Protein AF-A0A151J8P2-F1 (afdb_monomer)

Organism: NCBI:txid471704

Mean predicted aligned error: 15.3 Å

Solvent-accessible surface area (backbone atoms only — not comparable to full-atom values): 14039 Å² total; per-residue (Å²): 135,86,80,87,80,78,93,72,81,71,50,70,68,55,51,50,52,53,49,43,73,74,48,48,84,48,50,42,81,48,75,62,93,89,47,77,48,81,41,55,65,54,54,64,55,50,54,55,50,48,64,52,62,74,68,59,54,91,48,71,71,58,34,53,52,49,54,50,52,50,52,50,49,52,41,50,49,47,61,64,65,60,86,59,80,76,90,64,78,70,53,81,90,54,37,73,58,66,64,67,74,81,51,50,65,64,53,52,54,49,47,40,59,72,70,50,56,94,62,83,72,95,42,74,69,59,50,53,57,47,51,53,50,50,46,53,52,48,42,44,50,51,33,70,78,30,69,90,61,47,81,44,47,69,26,36,49,48,25,42,50,46,40,76,74,66,70,42,61,68,61,30,44,54,35,25,76,74,58,68,23,28,46,55,67,56,28,48,52,46,52,51,48,55,61,72,62,64,82,76,78,79,54,91,74,63,93,75,88,79,84,79,84,69,97,58,98,72,81,90,79,88,81,86,80,87,112

Nearest PDB structures (foldseek):
  4or5-assembly1_B  TM=2.402E-01  e=6.473E+00  Homo sapiens

Radius of gyration: 30.08 Å; Cα contacts (8 Å, |Δi|>4): 149; chains: 1; bounding box: 75×59×93 Å

Secondary structure (DSSP, 8-state):
-----S-----HHHHHHHHHHHHGGGEEEEEETTEEEEEETTHHHHHHHHHHHTT--SSHHHHHHHHHHHHHHHHHHHHHH-----SSPPPTTTTTTTTTTTS-HHHHHHHIIIIITT---SSHHHHHHHHHHHHHHHHHHHHHH-TTT---HHHHHHHHHHHHHH--HHHHHHHHHTTSS--HHHHHHHHHHHHHT------TT---------SS-S---------

pLDDT: mean 77.03, std 17.57, range [27.66, 95.12]

Sequence (227 aa):
MAQIKGDLTPSIKTVRKYLLEKYGDEILLINSGRSTVVCYKNTGYKVISDAWYQKRSDNPAEERLRVIREAATIIREDIRSVLFDVSSYPPSDTFLQNAESKIPESLKVFLSEVITKNRRFNTNNALRALQTKCTAIAHTIVSAVRPRSFYSSVKIGVGAFLYKKFGSKTLIDVLSSLGFSASYCEVLAYGNSCIHAGGSAILKGAFSTSRQSTDTGRFTQWEVYIA

Foldseek 3Di:
DDDDDDDDPDDPVRVVVVCCVPCPQQWDWDDPPVDTDIDGPCPVVCVVVCVVVVPADPDPVVNVVVVVVVLVVVLLVQLVPQADDPPAQDAPVCLPPPLVVSFGPSLVVVLCCVPVPPDDDPDPVVVVVSVVVSSQVRLLVSCVSPVPRDDRSQQLVVLLVCCVPPVDQVVQCVCVVVSRHDHNVVNVVNVVSNVVVDDDDQDQQDFDDDDDDDPDDDDDDGDGDRD

Structure (mmCIF, N/CA/C/O backbone):
data_AF-A0A151J8P2-F1
#
_entry.id   AF-A0A151J8P2-F1
#
loop_
_atom_site.group_PDB
_atom_site.id
_atom_site.type_symbol
_atom_site.label_atom_id
_atom_site.label_alt_id
_atom_site.label_comp_id
_atom_site.label_asym_id
_atom_site.label_entity_id
_atom_site.label_seq_id
_atom_site.pdbx_PDB_ins_code
_atom_site.Cartn_x
_atom_site.Cartn_y
_atom_site.Cartn_z
_atom_site.occupancy
_atom_site.B_iso_or_equiv
_atom_site.auth_seq_id
_atom_site.auth_comp_id
_atom_site.auth_asym_id
_atom_site.auth_atom_id
_atom_site.pdbx_PDB_model_num
ATOM 1 N N . MET A 1 1 ? -36.669 -22.269 52.482 1.00 35.25 1 MET A N 1
ATOM 2 C CA . MET A 1 1 ? -35.730 -22.675 51.415 1.00 35.25 1 MET A CA 1
ATOM 3 C C . MET A 1 1 ? -36.047 -24.114 51.042 1.00 35.25 1 MET A C 1
ATOM 5 O O . MET A 1 1 ? -35.818 -24.993 51.859 1.00 35.25 1 MET A O 1
ATOM 9 N N . ALA A 1 2 ? -36.682 -24.344 49.891 1.00 42.28 2 ALA A N 1
ATOM 10 C CA . ALA A 1 2 ? -37.054 -25.689 49.453 1.00 42.28 2 ALA A CA 1
ATOM 11 C C . ALA A 1 2 ? -35.890 -26.312 48.673 1.00 42.28 2 ALA A C 1
ATOM 13 O O . ALA A 1 2 ? -35.478 -25.796 47.636 1.00 42.28 2 ALA A O 1
ATOM 14 N N . GLN A 1 3 ? -35.341 -27.393 49.217 1.00 49.12 3 GLN A N 1
ATOM 15 C CA . GLN A 1 3 ? -34.266 -28.179 48.625 1.00 49.12 3 GLN A CA 1
ATOM 16 C C . GLN A 1 3 ? -34.867 -29.085 47.538 1.00 49.12 3 GLN A C 1
ATOM 18 O O . GLN A 1 3 ? -35.743 -29.900 47.828 1.00 49.12 3 GLN A O 1
ATOM 23 N N . ILE A 1 4 ? -34.438 -28.925 46.282 1.00 55.34 4 ILE A N 1
ATOM 24 C CA . ILE A 1 4 ? -34.899 -29.758 45.163 1.00 55.34 4 ILE A CA 1
ATOM 25 C C . ILE A 1 4 ? -34.220 -31.131 45.286 1.00 55.34 4 ILE A C 1
ATOM 27 O O . ILE A 1 4 ? -33.014 -31.256 45.080 1.00 55.34 4 ILE A O 1
ATOM 31 N N . LYS A 1 5 ? -34.995 -32.153 45.666 1.00 48.91 5 LYS A N 1
ATOM 32 C CA . LYS A 1 5 ? -34.588 -33.566 45.675 1.00 48.91 5 LYS A CA 1
ATOM 33 C C . LYS A 1 5 ? -34.612 -34.140 44.249 1.00 48.91 5 LYS A C 1
ATOM 35 O O . LYS A 1 5 ? -35.677 -34.181 43.647 1.00 48.91 5 LYS A O 1
ATOM 40 N N . GLY A 1 6 ? -33.461 -34.649 43.801 1.00 50.28 6 GLY A N 1
ATOM 41 C CA . GLY A 1 6 ? -33.315 -35.899 43.034 1.00 50.28 6 GLY A CA 1
ATOM 42 C C . GLY A 1 6 ? -33.666 -35.924 41.537 1.00 50.28 6 GLY A C 1
ATOM 43 O O . GLY A 1 6 ? -34.831 -35.974 41.167 1.00 50.28 6 GLY A O 1
ATOM 44 N N . ASP A 1 7 ? -32.621 -36.032 40.708 1.00 55.06 7 ASP A N 1
ATOM 45 C CA . ASP A 1 7 ? -32.522 -36.896 39.514 1.00 55.06 7 ASP A CA 1
ATOM 46 C C . ASP A 1 7 ? -33.469 -36.726 38.316 1.00 55.06 7 ASP A C 1
ATOM 48 O O . ASP A 1 7 ? -33.754 -37.682 37.597 1.00 55.06 7 ASP A O 1
ATOM 52 N N . LEU A 1 8 ? -33.857 -35.500 37.971 1.00 60.84 8 LEU A N 1
ATOM 53 C CA . LEU A 1 8 ? -34.284 -35.218 36.597 1.00 60.84 8 LEU A CA 1
ATOM 54 C C . LEU A 1 8 ? -33.202 -34.425 35.881 1.00 60.84 8 LEU A C 1
ATOM 56 O O . LEU A 1 8 ? -33.139 -33.205 36.003 1.00 60.84 8 LEU A O 1
ATOM 60 N N . THR A 1 9 ? -32.367 -35.116 35.097 1.00 62.84 9 THR A N 1
ATOM 61 C CA . THR A 1 9 ? -31.639 -34.446 34.017 1.00 62.84 9 THR A CA 1
ATOM 62 C C . THR A 1 9 ? -32.694 -33.898 33.053 1.00 62.84 9 THR A C 1
ATOM 64 O O . THR A 1 9 ? -33.435 -34.667 32.434 1.00 62.84 9 THR A O 1
ATOM 67 N N . PRO A 1 10 ? -32.867 -32.568 32.971 1.00 69.56 10 PRO A N 1
ATOM 68 C CA . PRO A 1 10 ? -33.925 -32.006 32.156 1.00 69.56 10 PRO A CA 1
ATOM 69 C C . PRO A 1 10 ? -33.650 -32.347 30.691 1.00 69.56 10 PRO A C 1
ATOM 71 O O . PRO A 1 10 ? -32.540 -32.174 30.189 1.00 69.56 10 PRO A O 1
ATOM 74 N N . SER A 1 11 ? -34.679 -32.833 29.995 1.00 77.44 11 SER A N 1
ATOM 75 C CA . SER A 1 11 ? -34.599 -33.099 28.558 1.00 77.44 11 SER A CA 1
ATOM 76 C C . SER A 1 11 ? -34.147 -31.836 27.816 1.00 77.44 11 SER A C 1
ATOM 78 O O . SER A 1 11 ? -34.532 -30.721 28.177 1.00 77.44 11 SER A O 1
ATOM 80 N N . ILE A 1 12 ? -33.373 -31.999 26.738 1.00 76.56 12 ILE A N 1
ATOM 81 C CA . ILE A 1 12 ? -32.878 -30.885 25.908 1.00 76.56 12 ILE A CA 1
ATOM 82 C C . ILE A 1 12 ? -34.033 -29.975 25.457 1.00 76.56 12 ILE A C 1
ATOM 84 O O . ILE A 1 12 ? -33.873 -28.759 25.391 1.00 76.56 12 ILE A O 1
ATOM 88 N N . LYS A 1 13 ? -35.228 -30.536 25.214 1.00 80.06 13 LYS A N 1
ATOM 89 C CA . LYS A 1 13 ? -36.432 -29.760 24.868 1.00 80.06 13 LYS A CA 1
ATOM 90 C C . LYS A 1 13 ? -36.894 -28.872 26.026 1.00 80.06 13 LYS A C 1
ATOM 92 O O . LYS A 1 13 ? -37.257 -27.721 25.799 1.00 80.06 13 LYS A O 1
ATOM 97 N N . THR A 1 14 ? -36.846 -29.391 27.250 1.00 82.62 14 THR A N 1
ATOM 98 C CA . THR A 1 14 ? -37.214 -28.667 28.472 1.00 82.62 14 THR A CA 1
ATOM 99 C C . THR A 1 14 ? -36.220 -27.544 28.750 1.00 82.62 14 THR A C 1
ATOM 101 O O . THR A 1 14 ? -36.632 -26.402 28.929 1.00 82.62 14 THR A O 1
ATOM 104 N N . VAL A 1 15 ? -34.913 -27.822 28.678 1.00 82.81 15 VAL A N 1
ATOM 105 C CA . VAL A 1 15 ? -33.857 -26.803 28.833 1.00 82.81 15 VAL A CA 1
ATOM 106 C C . VAL A 1 15 ? -33.990 -25.709 27.775 1.00 82.81 15 VAL A C 1
ATOM 108 O O . VAL A 1 15 ? -33.917 -24.527 28.097 1.00 82.81 15 VAL A O 1
ATOM 111 N N . ARG A 1 16 ? -34.257 -26.084 26.520 1.00 81.62 16 ARG A N 1
ATOM 112 C CA . ARG A 1 16 ? -34.463 -25.133 25.423 1.00 81.62 16 ARG A CA 1
ATOM 113 C C . ARG A 1 16 ? -35.657 -24.216 25.670 1.00 81.62 16 ARG A C 1
ATOM 115 O O . ARG A 1 16 ? -35.544 -23.015 25.447 1.00 81.62 16 ARG A O 1
ATOM 122 N N . LYS A 1 17 ? -36.776 -24.776 26.139 1.00 83.50 17 LYS A N 1
ATOM 123 C CA . LYS A 1 17 ? -37.984 -24.016 26.469 1.00 83.50 17 LYS A CA 1
ATOM 124 C C . LYS A 1 17 ? -37.713 -23.015 27.594 1.00 83.50 17 LYS A C 1
ATOM 126 O O . LYS A 1 17 ? -37.984 -21.837 27.410 1.00 83.50 17 LYS A O 1
ATOM 131 N N . TYR A 1 18 ? -37.092 -23.453 28.690 1.00 86.06 18 TYR A N 1
ATOM 132 C CA . TYR A 1 18 ? -36.748 -22.566 29.808 1.00 86.06 18 TYR A CA 1
ATOM 133 C C . TYR A 1 18 ? -35.726 -21.487 29.433 1.00 86.06 18 TYR A C 1
ATOM 135 O O . TYR A 1 18 ? -35.827 -20.358 29.904 1.00 86.06 18 TYR A O 1
ATOM 143 N N . LEU A 1 19 ? -34.747 -21.804 28.580 1.00 84.50 19 LEU A N 1
ATOM 144 C CA . LEU A 1 19 ? -33.785 -20.817 28.085 1.00 84.50 19 LEU A CA 1
ATOM 145 C C . LEU A 1 19 ? -34.465 -19.750 27.221 1.00 84.50 19 LEU A C 1
ATOM 147 O O . LEU A 1 19 ? -34.171 -18.569 27.390 1.00 84.50 19 LEU A O 1
ATOM 151 N N . LEU A 1 20 ? -35.390 -20.150 26.344 1.00 82.69 20 LEU A N 1
ATOM 152 C CA . LEU A 1 20 ? -36.186 -19.222 25.537 1.00 82.69 20 LEU A CA 1
ATOM 153 C C . LEU A 1 20 ? -37.159 -18.398 26.390 1.00 82.69 20 LEU A C 1
ATOM 155 O O . LEU A 1 20 ? -37.291 -17.206 26.156 1.00 82.69 20 LEU A O 1
ATOM 159 N N . GLU A 1 21 ? -37.798 -18.984 27.403 1.00 86.50 21 GLU A N 1
ATOM 160 C CA . GLU A 1 21 ? -38.689 -18.248 28.314 1.00 86.50 21 GLU A CA 1
ATOM 161 C C . GLU A 1 21 ? -37.930 -17.234 29.179 1.00 86.50 21 GLU A C 1
ATOM 163 O O . GLU A 1 21 ? -38.429 -16.139 29.423 1.00 86.50 21 GLU A O 1
ATOM 168 N N . LYS A 1 22 ? -36.718 -17.575 29.638 1.00 85.25 22 LYS A N 1
ATOM 169 C CA . LYS A 1 22 ? -35.939 -16.721 30.544 1.00 85.25 22 LYS A CA 1
ATOM 170 C C . LYS A 1 22 ? -35.155 -15.619 29.829 1.00 85.25 22 LYS A C 1
ATOM 172 O O . LYS A 1 22 ? -35.050 -14.522 30.365 1.00 85.25 22 LYS A O 1
ATOM 177 N N . TYR A 1 23 ? -34.567 -15.920 28.671 1.00 80.25 23 TYR A N 1
ATOM 178 C CA . TYR A 1 23 ? -33.659 -15.005 27.963 1.00 80.25 23 TYR A CA 1
ATOM 179 C C . TYR A 1 23 ? -34.209 -14.512 26.622 1.00 80.25 23 TYR A C 1
ATOM 181 O O . TYR A 1 23 ? -33.617 -13.617 26.021 1.00 80.25 23 TYR A O 1
ATOM 189 N N . GLY A 1 24 ? -35.335 -15.064 26.156 1.00 81.06 24 GLY A N 1
ATOM 190 C CA . GLY A 1 24 ? -36.046 -14.595 24.970 1.00 81.06 24 GLY A CA 1
ATOM 191 C C . GLY A 1 24 ? -35.132 -14.424 23.762 1.00 81.06 24 GLY A C 1
ATOM 192 O O . GLY A 1 24 ? -34.446 -15.353 23.331 1.00 81.06 24 GLY A O 1
ATOM 193 N N . ASP A 1 25 ? -35.110 -13.196 23.247 1.00 78.00 25 ASP A N 1
ATOM 194 C CA . ASP A 1 25 ? -34.339 -12.805 22.073 1.00 78.00 25 ASP A CA 1
ATOM 195 C C . ASP A 1 25 ? -32.867 -12.469 22.345 1.00 78.00 25 ASP A C 1
ATOM 197 O O . ASP A 1 25 ? -32.136 -12.164 21.404 1.00 78.00 25 ASP A O 1
ATOM 201 N N . GLU A 1 26 ? -32.387 -12.549 23.585 1.00 75.12 26 GLU A N 1
ATOM 202 C CA . GLU A 1 26 ? -30.981 -12.281 23.904 1.00 75.12 26 GLU A CA 1
ATOM 203 C C . GLU A 1 26 ? -30.057 -13.468 23.616 1.00 75.12 26 GLU A C 1
ATOM 205 O O . GLU A 1 26 ? -28.836 -13.308 23.634 1.00 75.12 26 GLU A O 1
ATOM 210 N N . ILE A 1 27 ? -30.611 -14.648 23.317 1.00 83.44 27 ILE A N 1
ATOM 211 C CA . ILE A 1 27 ? -29.856 -15.872 23.032 1.00 83.44 27 ILE A CA 1
ATOM 212 C C . ILE A 1 27 ? -30.117 -16.409 21.621 1.00 83.44 27 ILE A C 1
ATOM 214 O O . ILE A 1 27 ? -31.193 -16.284 21.045 1.00 83.44 27 ILE A O 1
ATOM 218 N N . LEU A 1 28 ? -29.092 -17.034 21.060 1.00 79.75 28 LEU A N 1
ATOM 219 C CA . LEU A 1 28 ? -29.045 -17.690 19.766 1.00 79.75 28 LEU A CA 1
ATOM 220 C C . LEU A 1 28 ? -28.745 -19.168 20.023 1.00 79.75 28 LEU A C 1
ATOM 222 O O . LEU A 1 28 ? -27.731 -19.519 20.625 1.00 79.75 28 LEU A O 1
ATOM 226 N N . LEU A 1 29 ? -29.660 -20.034 19.596 1.00 79.81 29 LEU A N 1
ATOM 227 C CA . LEU A 1 29 ? -29.556 -21.481 19.761 1.00 79.81 29 LEU A CA 1
ATOM 228 C C . LEU A 1 29 ? -29.192 -22.109 18.416 1.00 79.81 29 LEU A C 1
ATOM 230 O O . LEU A 1 29 ? -30.044 -22.205 17.533 1.00 79.81 29 LEU A O 1
ATOM 234 N N . ILE A 1 30 ? -27.942 -22.546 18.263 1.00 79.19 30 ILE A N 1
ATOM 235 C CA . ILE A 1 30 ? -27.435 -23.184 17.041 1.00 79.19 30 ILE A CA 1
ATOM 236 C C . ILE A 1 30 ? -27.352 -24.689 17.283 1.00 79.19 30 ILE A C 1
ATOM 238 O O . ILE A 1 30 ? -26.746 -25.142 18.253 1.00 79.19 30 ILE A O 1
ATOM 242 N N . ASN A 1 31 ? -27.971 -25.478 16.405 1.00 79.31 31 ASN A N 1
ATOM 243 C CA . ASN A 1 31 ? -27.988 -26.931 16.531 1.00 79.31 31 ASN A CA 1
ATOM 244 C C . ASN A 1 31 ? -26.970 -27.545 15.565 1.00 79.31 31 ASN A C 1
ATOM 246 O O . ASN A 1 31 ? -27.256 -27.726 14.384 1.00 79.31 31 ASN A O 1
ATOM 250 N N . SER A 1 32 ? -25.783 -27.873 16.067 1.00 69.00 32 SER A N 1
ATOM 251 C CA . SER A 1 32 ? -24.738 -28.539 15.290 1.00 69.00 32 SER A CA 1
ATOM 252 C C . SER A 1 32 ? -24.844 -30.041 15.490 1.00 69.00 32 SER A C 1
ATOM 254 O O . SER A 1 32 ? -23.994 -30.602 16.166 1.00 69.00 32 SER A O 1
ATOM 256 N N . GLY A 1 33 ? -25.895 -30.674 14.945 1.00 70.88 33 GLY A N 1
ATOM 257 C CA . GLY A 1 33 ? -26.104 -32.133 14.806 1.00 70.88 33 GLY A CA 1
ATOM 258 C C . GLY A 1 33 ? -25.940 -33.012 16.063 1.00 70.88 33 GLY A C 1
ATOM 259 O O . GLY A 1 33 ? -26.873 -33.692 16.471 1.00 70.88 33 GLY A O 1
ATOM 260 N N . ARG A 1 34 ? -24.748 -33.009 16.661 1.00 72.88 34 ARG A N 1
ATOM 261 C CA . 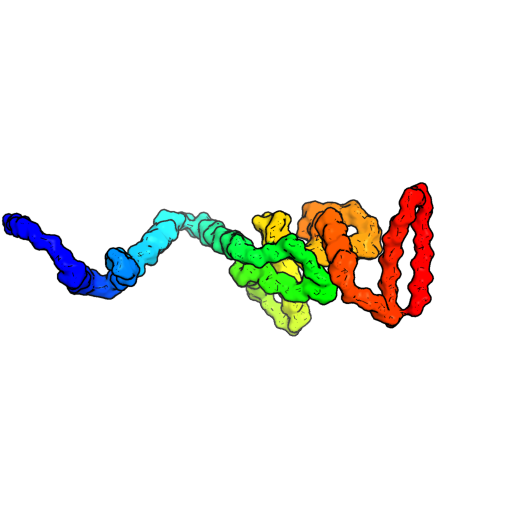ARG A 1 34 ? -24.327 -33.667 17.902 1.00 72.88 34 ARG A CA 1
ATOM 262 C C . ARG A 1 34 ? -24.568 -32.835 19.170 1.00 72.88 34 ARG A C 1
ATOM 264 O O . ARG A 1 34 ? -24.602 -33.414 20.249 1.00 72.88 34 ARG A O 1
ATOM 271 N N . SER A 1 35 ? -24.721 -31.511 19.079 1.00 75.75 35 SER A N 1
ATOM 272 C CA . SER A 1 35 ? -24.964 -30.660 20.255 1.00 75.75 35 SER A CA 1
ATOM 273 C C . SER A 1 35 ? -25.725 -29.372 19.932 1.00 75.75 35 SER A C 1
ATOM 275 O O . SER A 1 35 ? -25.678 -28.847 18.816 1.00 75.75 35 SER A O 1
ATOM 277 N N . THR A 1 36 ? -26.431 -28.852 20.938 1.00 79.25 36 THR A N 1
ATOM 278 C CA . THR A 1 36 ? -27.054 -27.525 20.895 1.00 79.25 36 THR A CA 1
ATOM 279 C C . THR A 1 36 ? -26.125 -26.526 21.580 1.00 79.25 36 THR A C 1
ATOM 281 O O . THR A 1 36 ? -25.871 -26.636 22.778 1.00 79.25 36 THR A O 1
ATOM 284 N N . VAL A 1 37 ? -25.617 -25.556 20.822 1.00 79.94 37 VAL A N 1
ATOM 285 C CA . VAL A 1 37 ? -24.782 -24.460 21.324 1.00 79.94 37 VAL A CA 1
ATOM 286 C C . VAL A 1 37 ? -25.675 -23.255 21.605 1.00 79.94 37 VAL A C 1
ATOM 288 O O . VAL A 1 37 ? -26.465 -22.846 20.753 1.00 79.94 37 VAL A O 1
ATOM 291 N N . VAL A 1 38 ? -25.554 -22.696 22.808 1.00 79.88 38 VAL A N 1
ATOM 292 C CA . VAL A 1 38 ? -26.281 -21.498 23.245 1.00 79.88 38 VAL A CA 1
ATOM 293 C C . VAL A 1 38 ? -25.300 -20.330 23.272 1.00 79.88 38 VAL A C 1
ATOM 295 O O . VAL A 1 38 ? -24.351 -20.348 24.052 1.00 79.88 38 VAL A O 1
ATOM 298 N N . CYS A 1 39 ? -25.525 -19.314 22.444 1.00 71.69 39 CYS A N 1
ATOM 299 C CA . CYS A 1 39 ? -24.718 -18.095 22.414 1.00 71.69 39 CYS A CA 1
ATOM 300 C C . CYS A 1 39 ? -25.594 -16.889 22.731 1.00 71.69 39 CYS A C 1
ATOM 302 O O . CYS A 1 39 ? -26.635 -16.711 22.115 1.00 71.69 39 CYS A O 1
ATOM 304 N N . TYR A 1 40 ? -25.175 -16.014 23.636 1.00 79.31 40 TYR A N 1
ATOM 305 C CA . TYR A 1 40 ? -25.849 -14.726 23.798 1.00 79.31 40 TYR A CA 1
ATOM 306 C C . TYR A 1 40 ? -25.580 -13.836 22.581 1.00 79.31 40 TYR A C 1
ATOM 308 O O . TYR A 1 40 ? -24.422 -13.621 22.215 1.00 79.31 40 TYR A O 1
ATOM 316 N N . LYS A 1 41 ? -26.638 -13.279 21.981 1.00 73.56 41 LYS A N 1
ATOM 317 C CA . LYS A 1 41 ? -26.560 -12.405 20.800 1.00 73.56 41 LYS A CA 1
ATOM 318 C C . LYS A 1 41 ? -25.701 -11.161 21.072 1.00 73.56 41 LYS A C 1
ATOM 320 O O . LYS A 1 41 ? -24.972 -10.719 20.193 1.00 73.56 41 LYS A O 1
ATOM 325 N N . ASN A 1 42 ? -25.735 -10.641 22.304 1.00 69.25 42 ASN A N 1
ATOM 326 C CA . ASN A 1 42 ? -25.077 -9.384 22.681 1.00 69.25 42 ASN A CA 1
ATOM 327 C C . ASN A 1 42 ? -23.732 -9.529 23.404 1.00 69.25 42 ASN A C 1
ATOM 329 O O . ASN A 1 42 ? -23.057 -8.524 23.616 1.00 69.25 42 ASN A O 1
ATOM 333 N N . THR A 1 43 ? -23.310 -10.734 23.790 1.00 68.81 43 THR A N 1
ATOM 334 C CA . THR A 1 43 ? -22.058 -10.889 24.554 1.00 68.81 43 THR A CA 1
ATOM 335 C C . THR A 1 43 ? -20.837 -10.582 23.698 1.00 68.81 43 THR A C 1
ATOM 337 O O . THR A 1 43 ? -19.919 -9.935 24.181 1.00 68.81 43 THR A O 1
ATOM 340 N N . GLY A 1 44 ? -20.850 -10.943 22.412 1.00 62.34 44 GLY A N 1
ATOM 341 C CA . GLY A 1 44 ? -19.780 -10.553 21.489 1.00 62.34 44 GLY A CA 1
ATOM 342 C C . GLY A 1 44 ? -19.680 -9.034 21.329 1.00 62.34 44 GLY A C 1
ATOM 343 O O . GLY A 1 44 ? -18.595 -8.475 21.461 1.00 62.34 44 GLY A O 1
ATOM 344 N N . TYR A 1 45 ? -20.818 -8.359 21.125 1.00 67.25 45 TYR A N 1
ATOM 345 C CA . TYR A 1 45 ? -20.861 -6.900 20.998 1.00 67.25 45 TYR A CA 1
ATOM 346 C C . TYR A 1 45 ? -20.369 -6.201 22.269 1.00 67.25 45 TYR A C 1
ATOM 348 O O . TYR A 1 45 ? -19.510 -5.332 22.174 1.00 67.25 45 TYR A O 1
ATOM 356 N N . LYS A 1 46 ? -20.837 -6.638 23.448 1.00 71.00 46 LYS A N 1
ATOM 357 C CA . LYS A 1 46 ? -20.400 -6.109 24.749 1.00 71.00 46 LYS A CA 1
ATOM 358 C C . LYS A 1 46 ? -18.906 -6.319 24.988 1.00 71.00 46 LYS A C 1
ATOM 360 O O . LYS A 1 46 ? -18.213 -5.388 25.363 1.00 71.00 46 LYS A O 1
ATOM 365 N N . VAL A 1 47 ? -18.376 -7.508 24.701 1.00 73.19 47 VAL A N 1
ATOM 366 C CA . VAL A 1 47 ? -16.941 -7.794 24.875 1.00 73.19 47 VAL A CA 1
ATOM 367 C C . VAL A 1 47 ? -16.079 -6.910 23.967 1.00 73.19 47 VAL A C 1
ATOM 369 O O . VAL A 1 47 ? -15.053 -6.396 24.407 1.00 73.19 47 VAL A O 1
ATOM 372 N N . ILE A 1 48 ? -16.501 -6.692 22.718 1.00 71.00 48 ILE A N 1
ATOM 373 C CA . ILE A 1 48 ? -15.784 -5.830 21.768 1.00 71.00 48 ILE A CA 1
ATOM 374 C C . ILE A 1 48 ? -15.908 -4.352 22.168 1.00 71.00 48 ILE A C 1
ATOM 376 O O . ILE A 1 48 ? -14.910 -3.629 22.146 1.00 71.00 48 ILE A O 1
ATOM 380 N N . SER A 1 49 ? -17.105 -3.899 22.558 1.00 74.44 49 SER A N 1
ATOM 381 C CA . SER A 1 49 ? -17.335 -2.515 22.982 1.00 74.44 49 SER A CA 1
ATOM 382 C C . SER A 1 49 ? -16.568 -2.192 24.255 1.00 74.44 49 SER A C 1
ATOM 384 O O . SER A 1 49 ? -15.886 -1.172 24.319 1.00 74.44 49 SER A O 1
ATOM 386 N N . ASP A 1 50 ? -16.614 -3.077 25.244 1.00 79.25 50 ASP A N 1
ATOM 387 C CA . ASP A 1 50 ? -15.957 -2.876 26.530 1.00 79.25 50 ASP A CA 1
ATOM 388 C C . ASP A 1 50 ? -14.439 -2.851 26.345 1.00 79.25 50 ASP A C 1
ATOM 390 O O . ASP A 1 50 ? -13.781 -1.929 26.822 1.00 79.25 50 ASP A O 1
ATOM 394 N N . ALA A 1 51 ? -13.881 -3.766 25.544 1.00 79.56 51 ALA A N 1
ATOM 395 C CA . ALA A 1 51 ? -12.458 -3.760 25.208 1.00 79.56 51 ALA A CA 1
ATOM 396 C C . ALA A 1 51 ? -12.004 -2.466 24.503 1.00 79.56 51 ALA A C 1
ATOM 398 O O . ALA A 1 51 ? -10.851 -2.052 24.657 1.00 79.56 51 ALA A O 1
ATOM 399 N N . TRP A 1 52 ? -12.887 -1.823 23.731 1.00 76.31 52 TRP A N 1
ATOM 400 C CA . TRP A 1 52 ? -12.601 -0.560 23.053 1.00 76.31 52 TRP A CA 1
ATOM 401 C C . TRP A 1 52 ? -12.703 0.651 23.981 1.00 76.31 52 TRP A C 1
ATOM 403 O O . TRP A 1 52 ? -11.796 1.488 23.992 1.00 76.31 52 TRP A O 1
ATOM 413 N N . TYR A 1 53 ? -13.797 0.759 24.737 1.00 78.88 53 TYR A N 1
ATOM 414 C CA . TYR A 1 53 ? -14.085 1.917 25.584 1.00 78.88 53 TYR A CA 1
ATOM 415 C C . TYR A 1 53 ? -13.254 1.931 26.870 1.00 78.88 53 TYR A C 1
ATOM 417 O O . TYR A 1 53 ? -12.901 3.012 27.329 1.00 78.88 53 TYR A O 1
ATOM 425 N N . GLN A 1 54 ? -12.854 0.772 27.403 1.00 81.31 54 GLN A N 1
ATOM 426 C CA . GLN A 1 54 ? -11.962 0.690 28.571 1.00 81.31 54 GLN A CA 1
ATOM 427 C C . GLN A 1 54 ? -10.530 1.161 28.276 1.00 81.31 54 GLN A C 1
ATOM 429 O O . GLN A 1 54 ? -9.810 1.542 29.190 1.00 81.31 54 GLN A O 1
ATOM 434 N N . LYS A 1 55 ? -10.106 1.147 27.005 1.00 77.69 55 LYS A N 1
ATOM 435 C CA . LYS A 1 55 ? -8.778 1.618 26.566 1.00 77.69 55 LYS A CA 1
ATOM 436 C C . LYS A 1 55 ? -8.764 3.089 26.140 1.00 77.69 55 LYS A C 1
ATOM 438 O O . LYS A 1 55 ? -7.774 3.544 25.567 1.00 77.69 55 LYS A O 1
ATOM 443 N N . ARG A 1 56 ? -9.875 3.803 26.321 1.00 80.56 56 ARG A N 1
ATOM 444 C CA . ARG A 1 56 ? -10.002 5.208 25.934 1.00 80.56 56 ARG A CA 1
ATOM 445 C C . ARG A 1 56 ? -9.119 6.064 26.839 1.00 80.56 56 ARG A C 1
ATOM 447 O O . ARG A 1 56 ? -9.196 5.927 28.055 1.00 80.56 56 ARG A O 1
ATOM 454 N N . SER A 1 57 ? -8.301 6.934 26.248 1.00 79.69 57 SER A N 1
ATOM 455 C CA . SER A 1 57 ? -7.551 7.920 27.035 1.00 79.69 57 SER A CA 1
ATOM 456 C C . SER A 1 57 ? -8.440 9.121 27.350 1.00 79.69 57 SER A C 1
ATOM 458 O O . SER A 1 57 ? -9.228 9.560 26.506 1.00 79.69 57 SER A O 1
ATOM 460 N N . ASP A 1 58 ? -8.289 9.672 28.554 1.00 81.62 58 ASP A N 1
ATOM 461 C CA . ASP A 1 58 ? -8.955 10.908 28.974 1.00 81.62 58 ASP A CA 1
ATOM 462 C C . ASP A 1 58 ? -8.406 12.131 28.224 1.00 81.62 58 ASP A C 1
ATOM 464 O O . ASP A 1 58 ? -9.096 13.140 28.058 1.00 81.62 58 ASP A O 1
ATOM 468 N N . ASN A 1 59 ? -7.171 12.045 27.718 1.00 89.94 59 ASN A N 1
ATOM 469 C CA . ASN A 1 59 ? -6.561 13.113 26.942 1.00 89.94 59 ASN A CA 1
ATOM 470 C C . ASN A 1 59 ? -7.022 13.053 25.470 1.00 89.94 59 ASN A C 1
ATOM 472 O O . ASN A 1 59 ? -6.716 12.084 24.763 1.00 89.94 59 ASN A O 1
ATOM 476 N N . PRO A 1 60 ? -7.668 14.111 24.937 1.00 88.00 60 PRO A N 1
ATOM 477 C CA . PRO A 1 60 ? -8.163 14.121 23.562 1.00 88.00 60 PRO A CA 1
ATOM 478 C C . PRO A 1 60 ? -7.057 13.971 22.507 1.00 88.00 60 PRO A C 1
ATOM 480 O O . PRO A 1 60 ? -7.307 13.426 21.431 1.00 88.00 60 PRO A O 1
ATOM 483 N N . ALA A 1 61 ? -5.834 14.437 22.778 1.00 89.12 61 ALA A N 1
ATOM 484 C CA . ALA A 1 61 ? -4.721 14.303 21.837 1.00 89.12 61 ALA A CA 1
ATOM 485 C C . ALA A 1 61 ? -4.239 12.849 21.724 1.00 89.12 61 ALA A C 1
ATOM 487 O O . ALA A 1 61 ? -3.983 12.352 20.626 1.00 89.12 61 ALA A O 1
ATOM 488 N N . GLU A 1 62 ? -4.158 12.154 22.855 1.00 88.19 62 GLU A N 1
ATOM 489 C CA . GLU A 1 62 ? -3.743 10.755 22.908 1.00 88.19 62 GLU A CA 1
ATOM 490 C C . GLU A 1 62 ? -4.812 9.832 22.319 1.00 88.19 62 GLU A C 1
ATOM 492 O O . GLU A 1 62 ? -4.494 8.918 21.556 1.00 88.19 62 GLU A O 1
ATOM 497 N N . GLU A 1 63 ? -6.086 10.129 22.574 1.00 88.12 63 GLU A N 1
ATOM 498 C CA . GLU A 1 63 ? -7.203 9.378 22.006 1.00 88.12 63 GLU A CA 1
ATOM 499 C C . GLU A 1 63 ? -7.219 9.447 20.471 1.00 88.12 63 GLU A C 1
ATOM 501 O O . GLU A 1 63 ? -7.427 8.437 19.798 1.00 88.12 63 GLU A O 1
ATOM 506 N N . ARG A 1 64 ? -6.895 10.608 19.885 1.00 88.81 64 ARG A N 1
ATOM 507 C CA . ARG A 1 64 ? -6.730 10.734 18.425 1.00 88.81 64 ARG A CA 1
ATOM 508 C C . ARG A 1 64 ? -5.624 9.822 17.893 1.00 88.81 64 ARG A C 1
ATOM 510 O O . ARG A 1 64 ? -5.807 9.188 16.855 1.00 88.81 64 ARG A O 1
ATOM 517 N N . LEU A 1 65 ? -4.490 9.733 18.592 1.00 91.44 65 LEU A N 1
ATOM 518 C CA . LEU A 1 65 ? -3.397 8.835 18.207 1.00 91.44 65 LEU A CA 1
ATOM 519 C C . LEU A 1 65 ? -3.792 7.362 18.355 1.00 91.44 65 LEU A C 1
ATOM 521 O O . LEU A 1 65 ? -3.409 6.554 17.510 1.00 91.44 65 LEU A O 1
ATOM 525 N N . ARG A 1 66 ? -4.586 7.005 19.373 1.00 90.50 66 ARG A N 1
ATOM 526 C CA . ARG A 1 66 ? -5.137 5.651 19.539 1.00 90.50 66 ARG A CA 1
ATOM 527 C C . ARG A 1 66 ? -5.987 5.249 18.337 1.00 90.50 66 ARG A C 1
ATOM 529 O O . ARG A 1 66 ? -5.727 4.209 17.741 1.00 90.50 66 ARG A O 1
ATOM 536 N N . VAL A 1 67 ? -6.922 6.104 17.919 1.00 91.25 67 VAL A N 1
ATOM 537 C CA . VAL A 1 67 ? -7.771 5.855 16.740 1.00 91.25 67 VAL A CA 1
ATOM 538 C C . VAL A 1 67 ? -6.929 5.661 15.477 1.00 91.25 67 VAL A C 1
ATOM 540 O O . VAL A 1 67 ? -7.181 4.738 14.706 1.00 91.25 67 VAL A O 1
ATOM 543 N N . ILE A 1 68 ? -5.893 6.483 15.277 1.00 93.12 68 ILE A N 1
ATOM 544 C CA . ILE A 1 68 ? -4.991 6.351 14.122 1.00 93.12 68 ILE A CA 1
ATOM 545 C C . ILE A 1 68 ? -4.228 5.020 14.157 1.00 93.12 68 ILE A C 1
ATOM 547 O O . ILE A 1 68 ? -4.105 4.370 13.121 1.00 93.12 68 ILE A O 1
ATOM 551 N N . ARG A 1 69 ? -3.732 4.588 15.325 1.00 92.62 69 ARG A N 1
ATOM 552 C CA . ARG A 1 69 ? -3.036 3.294 15.472 1.00 92.62 69 ARG A CA 1
ATOM 553 C C . ARG A 1 69 ? -3.949 2.119 15.142 1.00 92.62 69 ARG A C 1
ATOM 555 O O . ARG A 1 69 ? -3.521 1.181 14.481 1.00 92.62 69 ARG A O 1
ATOM 562 N N . GLU A 1 70 ? -5.200 2.185 15.567 1.00 91.62 70 GLU A N 1
ATOM 563 C CA . GLU A 1 70 ? -6.191 1.137 15.318 1.00 91.62 70 GLU A CA 1
ATOM 564 C C . GLU A 1 70 ? -6.594 1.097 13.839 1.00 91.62 70 GLU A C 1
ATOM 566 O O . GLU A 1 70 ? -6.568 0.033 13.220 1.00 91.62 70 GLU A O 1
ATOM 571 N N . ALA A 1 71 ? -6.816 2.259 13.217 1.00 92.50 71 ALA A N 1
ATOM 572 C CA . ALA A 1 71 ? -7.014 2.358 11.772 1.00 92.50 71 ALA A CA 1
ATOM 573 C C . ALA A 1 71 ? -5.809 1.808 10.985 1.00 92.50 71 ALA A C 1
ATOM 575 O O . ALA A 1 71 ? -5.982 1.075 10.012 1.00 92.50 71 ALA A O 1
ATOM 576 N N . ALA A 1 72 ? -4.583 2.107 11.427 1.00 94.00 72 ALA A N 1
ATOM 577 C CA . ALA A 1 72 ? -3.369 1.569 10.820 1.00 94.00 72 ALA A CA 1
ATOM 578 C C . ALA A 1 72 ? -3.278 0.041 10.964 1.00 94.00 72 ALA A C 1
ATOM 580 O O . ALA A 1 72 ? -2.852 -0.623 10.021 1.00 94.00 72 ALA A O 1
ATOM 581 N N . THR A 1 73 ? -3.705 -0.526 12.097 1.00 94.12 73 THR A N 1
ATOM 582 C CA . THR A 1 73 ? -3.777 -1.982 12.297 1.00 94.12 73 THR A CA 1
ATOM 583 C C . THR A 1 73 ? -4.757 -2.623 11.321 1.00 94.12 73 THR A C 1
ATOM 585 O O . THR A 1 73 ? -4.382 -3.586 10.658 1.00 94.12 73 THR A O 1
ATOM 588 N N . ILE A 1 74 ? -5.957 -2.057 11.158 1.00 93.88 74 ILE A N 1
ATOM 589 C CA . ILE A 1 74 ? -6.959 -2.544 10.194 1.00 93.88 74 ILE A CA 1
ATOM 590 C C . ILE A 1 74 ? -6.378 -2.546 8.777 1.00 93.88 74 ILE A C 1
ATOM 592 O O . ILE A 1 74 ? -6.336 -3.587 8.127 1.00 93.88 74 ILE A O 1
ATOM 596 N N . ILE A 1 75 ? -5.832 -1.411 8.328 1.00 94.62 75 ILE A N 1
ATOM 597 C CA . ILE A 1 75 ? -5.233 -1.291 6.990 1.00 94.62 75 ILE A CA 1
ATOM 598 C C . ILE A 1 75 ? -4.080 -2.289 6.819 1.00 94.62 75 ILE A C 1
ATOM 600 O O . ILE A 1 75 ? -3.938 -2.910 5.765 1.00 94.62 75 ILE A O 1
ATOM 604 N N . ARG A 1 76 ? -3.244 -2.470 7.848 1.00 94.19 76 ARG A N 1
ATOM 605 C CA . ARG A 1 76 ? -2.126 -3.416 7.800 1.00 94.19 76 ARG A CA 1
ATOM 606 C C . ARG A 1 76 ? -2.611 -4.852 7.653 1.00 94.19 76 ARG A C 1
ATOM 608 O O . ARG A 1 76 ? -2.013 -5.590 6.874 1.00 94.19 76 ARG A O 1
ATOM 615 N N . GLU A 1 77 ? -3.636 -5.260 8.392 1.00 92.88 77 GLU A N 1
ATOM 616 C CA . GLU A 1 77 ? -4.180 -6.618 8.302 1.00 92.88 77 GLU A CA 1
ATOM 617 C C . GLU A 1 77 ? -4.982 -6.845 7.015 1.00 92.88 77 GLU A C 1
ATOM 619 O O . GLU A 1 77 ? -4.954 -7.949 6.480 1.00 92.88 77 GLU A O 1
ATOM 624 N N . ASP A 1 78 ? -5.569 -5.806 6.423 1.00 92.31 78 ASP A N 1
ATOM 625 C CA . ASP A 1 78 ? -6.154 -5.900 5.083 1.00 92.31 78 ASP A CA 1
ATOM 626 C C . ASP A 1 78 ? -5.077 -6.067 4.005 1.00 92.31 78 ASP A C 1
ATOM 628 O O . ASP A 1 78 ? -5.181 -6.927 3.134 1.00 92.31 78 ASP A O 1
ATOM 632 N N . ILE A 1 79 ? -3.970 -5.319 4.082 1.00 92.44 79 ILE A N 1
ATOM 633 C CA . ILE A 1 79 ? -2.794 -5.580 3.231 1.00 92.44 79 ILE A CA 1
ATOM 634 C C . ILE A 1 79 ? -2.267 -7.005 3.489 1.00 92.44 79 ILE A C 1
ATOM 636 O O . ILE A 1 79 ? -1.866 -7.686 2.547 1.00 92.44 79 ILE A O 1
ATOM 640 N N . ARG A 1 80 ? -2.311 -7.431 4.761 1.00 89.38 80 ARG A N 1
ATOM 641 C CA . ARG A 1 80 ? -2.211 -8.780 5.359 1.00 89.38 80 ARG A CA 1
ATOM 642 C C . ARG A 1 80 ? -2.979 -9.887 4.633 1.00 89.38 80 ARG A C 1
ATOM 644 O O . ARG A 1 80 ? -2.475 -10.987 4.422 1.00 89.38 80 ARG A O 1
ATOM 651 N N . SER A 1 81 ? -4.220 -9.623 4.279 1.00 88.94 81 SER A N 1
ATOM 652 C CA . SER A 1 81 ? -5.147 -10.663 3.840 1.00 88.94 81 SER A CA 1
ATOM 653 C C . SER A 1 81 ? -5.164 -10.845 2.326 1.00 88.94 81 SER A C 1
ATOM 655 O O . SER A 1 81 ? -5.521 -11.921 1.852 1.00 88.94 81 SER A O 1
ATOM 657 N N . VAL A 1 82 ? -4.721 -9.843 1.558 1.00 87.50 82 VAL A N 1
ATOM 658 C CA . VAL A 1 82 ? -4.694 -9.937 0.092 1.00 87.50 82 VAL A CA 1
ATOM 659 C C . VAL A 1 82 ? -3.738 -11.036 -0.372 1.00 87.50 82 VAL A C 1
ATOM 661 O O . VAL A 1 82 ? -2.586 -11.100 0.049 1.00 87.50 82 VAL A O 1
ATOM 664 N N . LEU A 1 83 ? -4.195 -11.904 -1.268 1.00 83.75 83 LEU A N 1
ATOM 665 C CA . LEU A 1 83 ? -3.343 -12.903 -1.902 1.00 83.75 83 LEU A CA 1
ATOM 666 C C . LEU A 1 83 ? -2.710 -12.299 -3.154 1.00 83.75 83 LEU A C 1
ATOM 668 O O . LEU A 1 83 ? -3.407 -11.825 -4.050 1.00 83.75 83 LEU A O 1
ATOM 672 N N . PHE A 1 84 ? -1.382 -12.313 -3.204 1.00 82.31 84 PHE A N 1
ATOM 673 C CA . PHE A 1 84 ? -0.621 -11.895 -4.373 1.00 82.31 84 PHE A CA 1
ATOM 674 C C . PHE A 1 84 ? 0.002 -13.118 -5.025 1.00 82.31 84 PHE A C 1
ATOM 676 O O . PHE A 1 84 ? 0.624 -13.931 -4.343 1.00 82.31 84 PHE A O 1
ATOM 683 N N . ASP A 1 85 ? -0.146 -13.228 -6.342 1.00 78.06 85 ASP A N 1
ATOM 684 C CA . ASP A 1 85 ? 0.626 -14.194 -7.107 1.00 78.06 85 ASP A CA 1
ATOM 685 C C . ASP A 1 85 ? 2.058 -13.670 -7.287 1.00 78.06 85 ASP A C 1
ATOM 687 O O . ASP A 1 85 ? 2.283 -12.566 -7.790 1.00 78.06 85 ASP A O 1
ATOM 691 N N . VAL A 1 86 ? 3.011 -14.462 -6.806 1.00 79.44 86 VAL A N 1
ATOM 692 C CA . VAL A 1 86 ? 4.461 -14.212 -6.832 1.00 79.44 86 VAL A CA 1
ATOM 693 C C . VAL A 1 86 ? 5.148 -15.276 -7.708 1.00 79.44 86 VAL A C 1
ATOM 695 O O . VAL A 1 86 ? 6.359 -15.251 -7.886 1.00 79.44 86 VAL A O 1
ATOM 698 N N . SER A 1 87 ? 4.391 -16.231 -8.262 1.00 76.81 87 SER A N 1
ATOM 699 C CA . SER A 1 87 ? 4.938 -17.341 -9.050 1.00 76.81 87 SER A CA 1
ATOM 700 C C . SER A 1 87 ? 5.327 -16.932 -10.469 1.00 76.81 87 SER A C 1
ATOM 702 O O . SER A 1 87 ? 6.228 -17.529 -11.054 1.00 76.81 87 SER A O 1
ATOM 704 N N . SER A 1 88 ? 4.678 -15.902 -11.015 1.00 74.44 88 SER A N 1
ATOM 705 C CA . SER A 1 88 ? 4.910 -15.434 -12.375 1.00 74.44 88 SER A CA 1
ATOM 706 C C . SER A 1 88 ? 4.879 -13.910 -12.468 1.00 74.44 88 SER A C 1
ATOM 708 O O . SER A 1 88 ? 4.145 -13.227 -11.746 1.00 74.44 88 SER A O 1
ATOM 710 N N . TYR A 1 89 ? 5.695 -13.357 -13.367 1.00 76.81 89 TYR A N 1
ATOM 711 C CA . TYR A 1 89 ? 5.603 -11.947 -13.724 1.00 76.81 89 TYR A CA 1
ATOM 712 C C . TYR A 1 89 ? 4.563 -11.755 -14.833 1.00 76.81 89 TYR A C 1
ATOM 714 O O . TYR A 1 89 ? 4.527 -12.548 -15.777 1.00 76.81 89 TYR A O 1
ATOM 722 N N . PRO A 1 90 ? 3.739 -10.692 -14.771 1.00 70.50 90 PRO A N 1
ATOM 723 C CA . PRO A 1 90 ? 2.803 -10.411 -15.847 1.00 70.50 90 PRO A CA 1
ATOM 724 C C . PRO A 1 90 ? 3.554 -10.023 -17.137 1.00 70.50 90 PRO A C 1
ATOM 726 O O . PRO A 1 90 ? 4.596 -9.367 -17.054 1.00 70.50 90 PRO A O 1
ATOM 729 N N . PRO A 1 91 ? 3.032 -10.381 -18.325 1.00 74.81 91 PRO A N 1
ATOM 730 C CA . PRO A 1 91 ? 3.590 -9.963 -19.612 1.00 74.81 91 PRO A CA 1
ATOM 731 C C . PRO A 1 91 ? 3.677 -8.439 -19.760 1.00 74.81 91 PRO A C 1
ATOM 733 O O . PRO A 1 91 ? 2.846 -7.712 -19.218 1.00 74.81 91 PRO A O 1
ATOM 736 N N . SER A 1 92 ? 4.632 -7.953 -20.563 1.00 72.81 92 SER A N 1
ATOM 737 C CA . SER A 1 92 ? 4.901 -6.510 -20.734 1.00 72.81 92 SER A CA 1
ATOM 738 C C . SER A 1 92 ? 3.685 -5.679 -21.162 1.00 72.81 92 SER A C 1
ATOM 740 O O . SER A 1 92 ? 3.550 -4.536 -20.729 1.00 72.81 92 SER A O 1
ATOM 742 N N . ASP A 1 93 ? 2.774 -6.250 -21.950 1.00 72.88 93 ASP A N 1
ATOM 743 C CA . ASP A 1 93 ? 1.620 -5.527 -22.505 1.00 72.88 93 ASP A CA 1
ATOM 744 C C . ASP A 1 93 ? 0.491 -5.324 -21.480 1.00 72.88 93 ASP A C 1
ATOM 746 O O . ASP A 1 93 ? -0.258 -4.344 -21.531 1.00 72.88 93 ASP A O 1
ATOM 750 N N . THR A 1 94 ? 0.387 -6.229 -20.505 1.00 73.19 94 THR A N 1
ATOM 751 C CA . THR A 1 94 ? -0.613 -6.193 -19.424 1.00 73.19 94 THR A CA 1
ATOM 752 C C . THR A 1 94 ? -0.024 -5.720 -18.100 1.00 73.19 94 THR A C 1
ATOM 754 O O . THR A 1 94 ? -0.737 -5.530 -17.119 1.00 73.19 94 THR A O 1
ATOM 757 N N . PHE A 1 95 ? 1.278 -5.461 -18.077 1.00 71.12 95 PHE A N 1
ATOM 758 C CA . PHE A 1 95 ? 2.062 -5.206 -16.882 1.00 71.12 95 PHE A CA 1
ATOM 759 C C . PHE A 1 95 ? 1.573 -4.009 -16.042 1.00 71.12 95 PHE A C 1
ATOM 761 O O . PHE A 1 95 ? 1.527 -4.087 -14.812 1.00 71.12 95 PHE A O 1
ATOM 768 N N . LEU A 1 96 ? 1.171 -2.907 -16.687 1.00 74.81 96 LEU A N 1
ATOM 769 C CA . LEU A 1 96 ? 0.593 -1.730 -16.014 1.00 74.81 96 LEU A CA 1
ATOM 770 C C . LEU A 1 96 ? -0.940 -1.76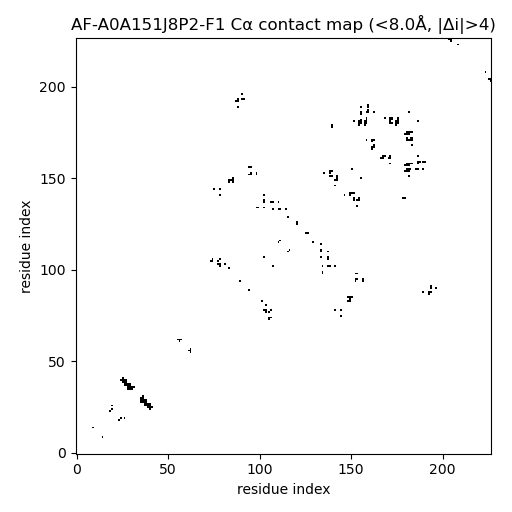3 -15.944 1.00 74.81 96 LEU A C 1
ATOM 772 O O . LEU A 1 96 ? -1.543 -0.907 -15.291 1.00 74.81 96 LEU A O 1
ATOM 776 N N . GLN A 1 97 ? -1.580 -2.727 -16.608 1.00 73.56 97 GLN A N 1
ATOM 777 C CA . GLN A 1 97 ? -3.031 -2.854 -16.589 1.00 73.56 97 GLN A CA 1
ATOM 778 C C . GLN A 1 97 ? -3.474 -3.345 -15.208 1.00 73.56 97 GLN A C 1
ATOM 780 O O . GLN A 1 97 ? -2.848 -4.215 -14.604 1.00 73.56 97 GLN A O 1
ATOM 785 N N . ASN A 1 98 ? -4.551 -2.761 -14.681 1.00 70.44 98 ASN A N 1
ATOM 786 C CA . ASN A 1 98 ? -5.114 -3.116 -13.375 1.00 70.44 98 ASN A CA 1
ATOM 787 C C . ASN A 1 98 ? -4.135 -2.975 -12.191 1.00 70.44 98 ASN A C 1
ATOM 789 O O . ASN A 1 98 ? -4.272 -3.667 -11.186 1.00 70.44 98 ASN A O 1
ATOM 793 N N . ALA A 1 99 ? -3.173 -2.046 -12.244 1.00 78.00 99 ALA A N 1
ATOM 794 C CA . ALA A 1 99 ? -2.318 -1.759 -11.085 1.00 78.00 99 ALA A CA 1
ATOM 795 C C . ALA A 1 99 ? -3.138 -1.394 -9.826 1.00 78.00 99 ALA A C 1
ATOM 797 O O . ALA A 1 99 ? -2.714 -1.668 -8.705 1.00 78.00 99 ALA A O 1
ATOM 798 N N . GLU A 1 100 ? -4.331 -0.829 -10.012 1.00 80.31 100 GLU A N 1
ATOM 799 C CA . GLU A 1 100 ? -5.262 -0.460 -8.945 1.00 80.31 100 GLU A CA 1
ATOM 800 C C . GLU A 1 100 ? -5.981 -1.654 -8.298 1.00 80.31 100 GLU A C 1
ATOM 802 O O . GLU A 1 100 ? -6.401 -1.564 -7.142 1.00 80.31 100 GLU A O 1
ATOM 807 N N . SER A 1 101 ? -6.124 -2.783 -9.004 1.00 80.94 101 SER A N 1
ATOM 808 C CA . SER A 1 101 ? -6.852 -3.951 -8.483 1.00 80.94 101 SER A CA 1
ATOM 809 C C . SER A 1 101 ? -6.073 -4.685 -7.393 1.00 80.94 101 SER A C 1
ATOM 811 O O . SER A 1 101 ? -6.668 -5.304 -6.518 1.00 80.94 101 SER A O 1
ATOM 813 N N . LYS A 1 102 ? -4.741 -4.565 -7.403 1.00 78.75 102 LYS A N 1
ATOM 814 C CA . LYS A 1 102 ? -3.841 -5.174 -6.413 1.00 78.75 102 LYS A CA 1
ATOM 815 C C . LYS A 1 102 ? -3.796 -4.415 -5.077 1.00 78.75 102 LYS A C 1
ATOM 817 O O . LYS A 1 102 ? -3.059 -4.806 -4.179 1.00 78.75 102 LYS A O 1
ATOM 822 N N . ILE A 1 103 ? -4.533 -3.313 -4.938 1.00 87.00 103 ILE A N 1
ATOM 823 C CA . ILE A 1 103 ? -4.528 -2.476 -3.733 1.00 87.00 103 ILE A CA 1
ATOM 824 C C . ILE A 1 103 ? -5.775 -2.795 -2.890 1.00 87.00 103 ILE A C 1
ATOM 826 O O . ILE A 1 103 ? -6.878 -2.737 -3.439 1.00 87.00 103 ILE A O 1
ATOM 830 N N . PRO A 1 104 ? -5.640 -3.072 -1.575 1.00 90.75 104 PRO A N 1
ATOM 831 C CA . PRO A 1 104 ? -6.786 -3.258 -0.685 1.00 90.75 104 PRO A CA 1
ATOM 832 C C . PRO A 1 104 ? -7.687 -2.020 -0.627 1.00 90.75 104 PRO A C 1
ATOM 834 O O . PRO A 1 104 ? -7.203 -0.886 -0.645 1.00 90.75 104 PRO A O 1
ATOM 837 N N . GLU A 1 105 ? -8.995 -2.233 -0.493 1.00 91.00 105 GLU A N 1
ATOM 838 C CA . GLU A 1 105 ? -9.982 -1.147 -0.507 1.00 91.00 105 GLU A CA 1
ATOM 839 C C . GLU A 1 105 ? -9.803 -0.168 0.664 1.00 91.00 105 GLU A C 1
ATOM 841 O O . GLU A 1 105 ? -9.852 1.045 0.473 1.00 91.00 105 GLU A O 1
ATOM 846 N N . SER A 1 106 ? -9.475 -0.668 1.859 1.00 92.38 106 SER A N 1
ATOM 847 C CA . SER A 1 106 ? -9.202 0.176 3.031 1.00 92.38 106 SER A CA 1
ATOM 848 C C . SER A 1 106 ? -8.038 1.142 2.811 1.00 92.38 106 SER A C 1
ATOM 850 O O . SER A 1 106 ? -8.106 2.303 3.222 1.00 92.38 106 SER A O 1
ATOM 852 N N . LEU A 1 107 ? -6.994 0.712 2.094 1.00 92.88 107 LEU A N 1
ATOM 853 C CA . LEU A 1 107 ? -5.872 1.576 1.733 1.00 92.88 107 LEU A CA 1
ATOM 854 C C . LEU A 1 107 ? -6.277 2.627 0.691 1.00 92.88 107 LEU A C 1
ATOM 856 O O . LEU A 1 107 ? -5.815 3.766 0.772 1.00 92.88 107 LEU A O 1
ATOM 860 N N . LYS A 1 108 ? -7.153 2.285 -0.263 1.00 91.50 108 LYS A N 1
ATOM 861 C CA . LYS A 1 108 ? -7.680 3.257 -1.236 1.00 91.50 108 LYS A CA 1
ATOM 862 C C . LYS A 1 108 ? -8.487 4.347 -0.542 1.00 91.50 108 LYS A C 1
ATOM 864 O O . LYS A 1 108 ? -8.213 5.521 -0.782 1.00 91.50 108 LYS A O 1
ATOM 869 N N . VAL A 1 109 ? -9.399 3.964 0.355 1.00 91.88 109 VAL A N 1
ATOM 870 C CA . VAL A 1 109 ? -10.212 4.901 1.147 1.00 91.88 109 VAL A CA 1
ATOM 871 C C . VAL A 1 109 ? -9.323 5.788 2.018 1.00 91.88 109 VAL A C 1
ATOM 873 O O . VAL A 1 109 ? -9.500 7.004 2.064 1.00 91.88 109 VAL A O 1
ATOM 876 N N . PHE A 1 110 ? -8.309 5.218 2.669 1.00 92.88 110 PHE A N 1
ATOM 877 C CA . PHE A 1 110 ? -7.362 6.004 3.454 1.00 92.88 110 PHE A CA 1
ATOM 878 C C . PHE A 1 110 ? -6.622 7.040 2.597 1.00 92.88 110 PHE A C 1
ATOM 880 O O . PHE A 1 110 ? -6.574 8.221 2.942 1.00 92.88 110 PHE A O 1
ATOM 887 N N . LEU A 1 111 ? -6.068 6.627 1.455 1.00 92.00 111 LEU A N 1
ATOM 888 C CA . LEU A 1 111 ? -5.338 7.535 0.572 1.00 92.00 111 LEU A CA 1
ATOM 889 C C . LEU A 1 111 ? -6.255 8.587 -0.055 1.00 92.00 111 LEU A C 1
ATOM 891 O O . LEU A 1 111 ? -5.828 9.731 -0.213 1.00 92.00 111 LEU A O 1
ATOM 895 N N . SER A 1 112 ? -7.511 8.256 -0.366 1.00 88.81 112 SER A N 1
ATOM 896 C CA . SER A 1 112 ? -8.479 9.257 -0.814 1.00 88.81 112 SER A CA 1
ATOM 897 C C . SER A 1 112 ? -8.777 10.269 0.295 1.00 88.81 112 SER A C 1
ATOM 899 O O . SER A 1 112 ? -8.717 11.478 0.053 1.00 88.81 112 SER A O 1
ATOM 901 N N . GLU A 1 113 ? -8.995 9.821 1.528 1.00 89.94 113 GLU A N 1
ATOM 902 C CA . GLU A 1 113 ? -9.255 10.712 2.665 1.00 89.94 113 GLU A CA 1
ATOM 903 C C . GLU A 1 113 ? -8.057 11.613 3.006 1.00 89.94 113 GLU A C 1
ATOM 905 O O . GLU A 1 113 ? -8.242 12.761 3.403 1.00 89.94 113 GLU A O 1
ATOM 910 N N . VAL A 1 114 ? -6.824 11.138 2.823 1.00 89.94 114 VAL A N 1
ATOM 911 C CA . VAL A 1 114 ? -5.615 11.928 3.113 1.00 89.94 114 VAL A CA 1
ATOM 912 C C . VAL A 1 114 ? -5.256 12.876 1.967 1.00 89.94 114 VAL A C 1
ATOM 914 O O . VAL A 1 114 ? -4.870 14.020 2.205 1.00 89.94 114 VAL A O 1
ATOM 917 N N . ILE A 1 115 ? -5.346 12.415 0.717 1.00 86.50 115 ILE A N 1
ATOM 918 C CA . ILE A 1 115 ? -4.784 13.125 -0.442 1.00 86.50 115 ILE A CA 1
ATOM 919 C C . ILE A 1 115 ? -5.855 13.902 -1.215 1.00 86.50 115 ILE A C 1
ATOM 921 O O . ILE A 1 115 ? -5.597 15.026 -1.662 1.00 86.50 115 ILE A O 1
ATOM 925 N N . THR A 1 116 ? -7.031 13.301 -1.418 1.00 81.94 116 THR A N 1
ATOM 926 C CA . THR A 1 116 ? -8.089 13.853 -2.287 1.00 81.94 116 THR A CA 1
ATOM 927 C C . THR A 1 116 ? -9.120 14.686 -1.533 1.00 81.94 116 THR A C 1
ATOM 929 O O . THR A 1 116 ? -9.762 15.544 -2.141 1.00 81.94 116 THR A O 1
ATOM 932 N N . LYS A 1 117 ? -9.253 14.494 -0.217 1.00 78.50 117 LYS A N 1
ATOM 933 C CA . LYS A 1 117 ? -10.216 15.228 0.607 1.00 78.50 117 LYS A CA 1
ATOM 934 C C . LYS A 1 117 ? -10.025 1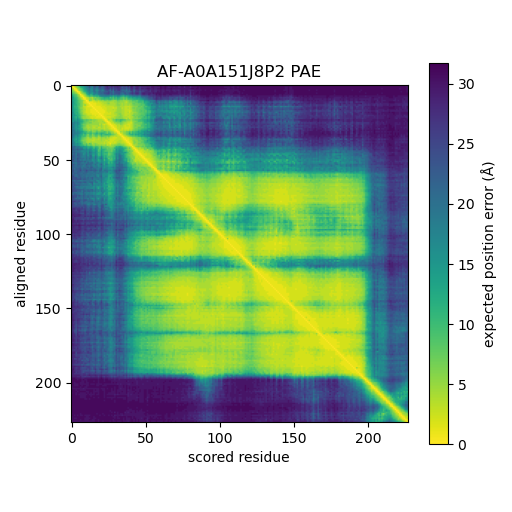6.740 0.472 1.00 78.50 117 LYS A C 1
ATOM 936 O O . LYS A 1 117 ? -8.912 17.253 0.562 1.00 78.50 117 LYS A O 1
ATOM 941 N N . ASN A 1 118 ? -11.130 17.449 0.244 1.00 70.88 118 ASN A N 1
ATOM 942 C CA . ASN A 1 118 ? -11.208 18.907 0.074 1.00 70.88 118 ASN A CA 1
ATOM 943 C C . ASN A 1 118 ? -10.474 19.498 -1.147 1.00 70.88 118 ASN A C 1
ATOM 945 O O . ASN A 1 118 ? -10.427 20.722 -1.287 1.00 70.88 118 ASN A O 1
ATOM 949 N N . ARG A 1 119 ? -9.940 18.684 -2.068 1.00 75.31 119 ARG A N 1
ATOM 950 C CA . ARG A 1 119 ? -9.408 19.202 -3.337 1.00 75.31 119 ARG A CA 1
ATOM 951 C C . ARG A 1 119 ? -10.544 19.408 -4.338 1.00 75.31 119 ARG A C 1
ATOM 953 O O . ARG A 1 119 ? -11.268 18.474 -4.665 1.00 75.31 119 ARG A O 1
ATOM 960 N N . ARG A 1 120 ? -10.680 20.630 -4.861 1.00 68.88 120 ARG A N 1
ATOM 961 C CA . ARG A 1 120 ? -11.555 20.910 -6.009 1.00 68.88 120 ARG A CA 1
ATOM 962 C C . ARG A 1 120 ? -10.826 20.530 -7.295 1.00 68.88 120 ARG A C 1
ATOM 964 O O . ARG A 1 120 ? -9.739 21.041 -7.561 1.00 68.88 120 ARG A O 1
ATOM 971 N N . PHE A 1 121 ? -11.417 19.642 -8.086 1.00 70.69 121 PHE A N 1
ATOM 972 C CA . PHE A 1 121 ? -10.879 19.249 -9.385 1.00 70.69 121 PHE A CA 1
ATOM 973 C C . PHE A 1 121 ? -11.621 20.011 -10.482 1.00 70.69 121 PHE A C 1
ATOM 975 O O . PHE A 1 121 ? -12.777 19.720 -10.761 1.00 70.69 121 PHE A O 1
ATOM 982 N N . ASN A 1 122 ? -10.954 20.978 -11.116 1.00 67.75 122 ASN A N 1
ATOM 983 C CA . ASN A 1 122 ? -11.529 21.728 -12.241 1.00 67.75 122 ASN A CA 1
ATOM 984 C C . ASN A 1 122 ? -11.531 20.928 -13.558 1.00 67.75 122 ASN A C 1
ATOM 986 O O . ASN A 1 122 ? -12.094 21.377 -14.551 1.00 67.75 122 ASN A O 1
ATOM 990 N N . THR A 1 123 ? -10.855 19.773 -13.618 1.00 77.00 123 THR A N 1
ATOM 991 C CA . THR A 1 123 ? -10.669 19.021 -14.869 1.00 77.00 123 THR A CA 1
ATOM 992 C C . THR A 1 123 ? -10.468 17.530 -14.602 1.00 77.00 123 THR A C 1
ATOM 994 O O . THR A 1 123 ? -9.706 17.156 -13.708 1.00 77.00 123 THR A O 1
ATOM 997 N N . ASN A 1 124 ? -11.063 16.675 -15.441 1.00 78.75 124 ASN A N 1
ATOM 998 C CA . ASN A 1 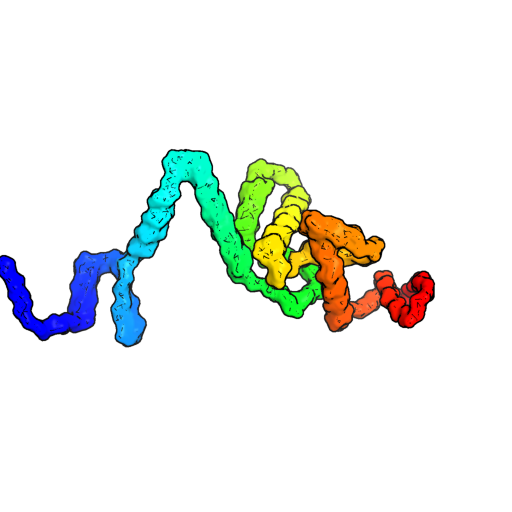124 ? -10.932 15.210 -15.372 1.00 78.75 124 ASN A CA 1
ATOM 999 C C . ASN A 1 124 ? -9.466 14.729 -15.427 1.00 78.75 124 ASN A C 1
ATOM 1001 O O . ASN A 1 124 ? -9.095 13.763 -14.762 1.00 78.75 124 ASN A O 1
ATOM 1005 N N . ASN A 1 125 ? -8.597 15.449 -16.145 1.00 81.12 125 ASN A N 1
ATOM 1006 C CA . ASN A 1 125 ? -7.164 15.140 -16.223 1.00 81.12 125 ASN A CA 1
ATOM 1007 C C . ASN A 1 125 ? -6.445 15.282 -14.871 1.00 81.12 125 ASN A C 1
ATOM 1009 O O . ASN A 1 125 ? -5.558 14.487 -14.556 1.00 81.12 125 ASN A O 1
ATOM 1013 N N . ALA A 1 126 ? -6.839 16.264 -14.055 1.00 82.44 126 ALA A N 1
ATOM 1014 C CA . ALA A 1 126 ? -6.240 16.485 -12.741 1.00 82.44 126 ALA A CA 1
ATOM 1015 C C . ALA A 1 126 ? -6.611 15.365 -11.756 1.00 82.44 126 ALA A C 1
ATOM 1017 O O . ALA A 1 126 ? -5.766 14.933 -10.970 1.00 82.44 126 ALA A O 1
ATOM 1018 N N . LEU A 1 127 ? -7.847 14.861 -11.844 1.00 82.75 127 LEU A N 1
ATOM 1019 C CA . LEU A 1 127 ? -8.313 13.720 -11.056 1.00 82.75 127 LEU A CA 1
ATOM 1020 C C . LEU A 1 127 ? -7.505 12.458 -11.388 1.00 82.75 127 LEU A C 1
ATOM 1022 O O . LEU A 1 127 ? -6.949 11.831 -10.485 1.00 82.75 127 LEU A O 1
ATOM 1026 N N . ARG A 1 128 ? -7.359 12.136 -12.681 1.00 83.56 128 ARG A N 1
ATOM 1027 C CA . ARG A 1 128 ? -6.599 10.960 -13.135 1.00 83.56 128 ARG A CA 1
ATOM 1028 C C . ARG A 1 128 ? -5.134 11.019 -12.699 1.00 83.56 128 ARG A C 1
ATOM 1030 O O . ARG A 1 128 ? -4.606 10.042 -12.176 1.00 83.56 128 ARG A O 1
ATOM 1037 N N . ALA A 1 129 ? -4.483 12.174 -12.854 1.00 84.94 129 ALA A N 1
ATOM 1038 C CA . ALA A 1 129 ? -3.098 12.358 -12.419 1.00 84.94 129 ALA A CA 1
ATOM 1039 C C . ALA A 1 129 ? -2.926 12.132 -10.906 1.00 84.94 129 ALA A C 1
ATOM 1041 O O . ALA A 1 129 ? -1.896 11.619 -10.465 1.00 84.94 129 ALA A O 1
ATOM 1042 N N . LEU A 1 130 ? -3.928 12.494 -10.101 1.00 86.12 130 LEU A N 1
ATOM 1043 C CA . LEU A 1 130 ? -3.903 12.259 -8.662 1.00 86.12 130 LEU A CA 1
ATOM 1044 C C . LEU A 1 130 ? -4.147 10.788 -8.311 1.00 86.12 130 LEU A C 1
ATOM 1046 O O . LEU A 1 130 ? -3.432 10.255 -7.469 1.00 86.12 130 LEU A O 1
ATOM 1050 N N . GLN A 1 131 ? -5.074 10.116 -8.993 1.00 87.31 131 GLN A N 1
ATOM 1051 C CA . GLN A 1 131 ? -5.298 8.673 -8.839 1.00 87.31 131 GLN A CA 1
ATOM 1052 C C . GLN A 1 131 ? -4.033 7.867 -9.153 1.00 87.31 131 GLN A C 1
ATOM 1054 O O . GLN A 1 131 ? -3.668 6.968 -8.395 1.00 87.31 131 GLN A O 1
ATOM 1059 N N . THR A 1 132 ? -3.289 8.242 -10.199 1.00 88.06 132 THR A N 1
ATOM 1060 C CA . THR A 1 132 ? -1.992 7.625 -10.511 1.00 88.06 132 THR A CA 1
ATOM 1061 C C . THR A 1 132 ? -0.978 7.822 -9.379 1.00 88.06 132 THR A C 1
ATOM 1063 O O . THR A 1 132 ? -0.273 6.879 -9.021 1.00 88.06 132 THR A O 1
ATOM 1066 N N . LYS A 1 133 ? -0.929 9.009 -8.756 1.00 89.19 133 LYS A N 1
ATOM 1067 C CA . LYS A 1 133 ? -0.072 9.263 -7.581 1.00 89.19 133 LYS A CA 1
ATOM 1068 C C . LYS A 1 133 ? -0.496 8.426 -6.374 1.00 89.19 133 LYS A C 1
ATOM 1070 O O . LYS A 1 133 ? 0.363 7.819 -5.741 1.00 89.19 133 LYS A O 1
ATOM 1075 N N . CYS A 1 134 ? -1.795 8.351 -6.081 1.00 91.12 134 CYS A N 1
ATOM 1076 C CA . CYS A 1 134 ? -2.326 7.503 -5.013 1.00 91.12 134 CYS A CA 1
ATOM 1077 C C . CYS A 1 134 ? -1.965 6.031 -5.248 1.00 91.12 134 CYS A C 1
ATOM 1079 O O . CYS A 1 134 ? -1.497 5.366 -4.331 1.00 91.12 134 CYS A O 1
ATOM 1081 N N . THR A 1 135 ? -2.094 5.551 -6.485 1.00 90.88 135 THR A N 1
ATOM 1082 C CA . THR A 1 135 ? -1.720 4.186 -6.883 1.00 90.88 135 THR A CA 1
ATOM 1083 C C . THR A 1 135 ? -0.230 3.937 -6.673 1.00 90.88 135 THR A C 1
ATOM 1085 O O . THR A 1 135 ? 0.142 2.940 -6.063 1.00 90.88 135 THR A O 1
ATOM 1088 N N . ALA A 1 136 ? 0.636 4.858 -7.104 1.00 90.56 136 ALA A N 1
ATOM 1089 C CA . ALA A 1 136 ? 2.077 4.737 -6.894 1.00 90.56 136 ALA A CA 1
ATOM 1090 C C . ALA A 1 136 ? 2.436 4.672 -5.398 1.00 90.56 136 ALA A C 1
ATOM 1092 O O . ALA A 1 136 ? 3.180 3.787 -4.983 1.00 90.56 136 ALA A O 1
ATOM 1093 N N . ILE A 1 137 ? 1.853 5.551 -4.575 1.00 92.81 137 ILE A N 1
ATOM 1094 C CA . ILE A 1 137 ? 2.061 5.559 -3.119 1.00 92.81 137 ILE A CA 1
ATOM 1095 C C . ILE A 1 137 ? 1.555 4.258 -2.489 1.00 92.81 137 ILE A C 1
ATOM 1097 O O . ILE A 1 137 ? 2.255 3.659 -1.675 1.00 92.81 137 ILE A O 1
ATOM 1101 N N . ALA A 1 138 ? 0.371 3.790 -2.885 1.00 93.19 138 ALA A N 1
ATOM 1102 C CA . ALA A 1 138 ? -0.198 2.544 -2.391 1.00 93.19 138 ALA A CA 1
ATOM 1103 C C . ALA A 1 138 ? 0.708 1.347 -2.695 1.00 93.19 138 ALA A C 1
ATOM 1105 O O . ALA A 1 138 ? 0.976 0.541 -1.810 1.00 93.19 138 ALA A O 1
ATOM 1106 N N . HIS A 1 139 ? 1.235 1.258 -3.919 1.00 91.94 139 HIS A N 1
ATOM 1107 C CA . HIS A 1 139 ? 2.195 0.224 -4.310 1.00 91.94 139 HIS A CA 1
ATOM 1108 C C . HIS A 1 139 ? 3.463 0.263 -3.456 1.00 91.94 139 HIS A C 1
ATOM 1110 O O . HIS A 1 139 ? 3.953 -0.790 -3.045 1.00 91.94 139 HIS A O 1
ATOM 1116 N N . THR A 1 140 ? 3.969 1.456 -3.139 1.00 92.25 140 THR A N 1
ATOM 1117 C CA . THR A 1 140 ? 5.115 1.621 -2.236 1.00 92.25 140 THR A CA 1
ATOM 1118 C C . THR A 1 140 ? 4.786 1.167 -0.814 1.00 92.25 140 THR A C 1
ATOM 1120 O O . THR A 1 140 ? 5.579 0.440 -0.219 1.00 92.25 140 THR A O 1
ATOM 1123 N N . ILE A 1 141 ? 3.609 1.518 -0.283 1.00 93.62 141 ILE A N 1
ATOM 1124 C CA . ILE A 1 141 ? 3.158 1.091 1.052 1.00 93.62 141 ILE A CA 1
ATOM 1125 C C . ILE A 1 141 ? 3.005 -0.432 1.107 1.00 93.62 141 ILE A C 1
ATOM 1127 O O . ILE A 1 141 ? 3.556 -1.067 2.002 1.00 93.62 141 ILE A O 1
ATOM 1131 N N . VAL A 1 142 ? 2.312 -1.041 0.142 1.00 92.75 142 VAL A N 1
ATOM 1132 C CA . VAL A 1 142 ? 2.117 -2.499 0.093 1.00 92.75 142 VAL A CA 1
ATOM 1133 C C . VAL A 1 142 ? 3.464 -3.219 -0.026 1.00 92.75 142 VAL A C 1
ATOM 1135 O O . VAL A 1 142 ? 3.705 -4.176 0.706 1.00 92.75 142 VAL A O 1
ATOM 1138 N N . SER A 1 143 ? 4.378 -2.716 -0.865 1.00 90.44 143 SER A N 1
ATOM 1139 C CA . SER A 1 143 ? 5.749 -3.236 -0.987 1.00 90.44 143 SER A CA 1
ATOM 1140 C C . SER A 1 143 ? 6.535 -3.125 0.325 1.00 90.44 143 SER A C 1
ATOM 1142 O O . SER A 1 143 ? 7.259 -4.054 0.669 1.00 90.44 143 SER A O 1
ATOM 1144 N N . ALA A 1 144 ? 6.362 -2.047 1.094 1.00 90.69 144 ALA A N 1
ATOM 1145 C CA . ALA A 1 144 ? 7.007 -1.883 2.397 1.00 90.69 144 ALA A CA 1
ATOM 1146 C C . ALA A 1 144 ? 6.418 -2.810 3.475 1.00 90.69 144 ALA A C 1
ATOM 1148 O O . ALA A 1 144 ? 7.154 -3.350 4.298 1.00 90.69 144 ALA A O 1
ATOM 1149 N N . VAL A 1 145 ? 5.100 -3.035 3.463 1.00 91.88 145 VAL A N 1
ATOM 1150 C CA . VAL A 1 145 ? 4.430 -3.954 4.400 1.00 91.88 145 VAL A CA 1
ATOM 1151 C C . VAL A 1 145 ? 4.746 -5.418 4.061 1.00 91.88 145 VAL A C 1
ATOM 1153 O O . VAL A 1 145 ? 4.790 -6.258 4.963 1.00 91.88 145 VAL A O 1
ATOM 1156 N N . ARG A 1 146 ? 4.969 -5.741 2.777 1.00 87.62 146 ARG A N 1
ATOM 1157 C CA . ARG A 1 146 ? 5.167 -7.108 2.258 1.00 87.62 146 ARG A CA 1
ATOM 1158 C C . ARG A 1 146 ? 6.306 -7.204 1.231 1.00 87.62 146 ARG A C 1
ATOM 1160 O O . ARG A 1 146 ? 6.057 -7.500 0.064 1.00 87.62 146 ARG A O 1
ATOM 1167 N N . PRO A 1 147 ? 7.571 -7.050 1.647 1.00 83.38 147 PRO A N 1
ATOM 1168 C CA . PRO A 1 147 ? 8.695 -6.937 0.716 1.00 83.38 147 PRO A CA 1
ATOM 1169 C C . PRO A 1 147 ? 8.977 -8.193 -0.121 1.00 83.38 147 PRO A C 1
ATOM 1171 O O . PRO A 1 147 ? 9.510 -8.076 -1.214 1.00 83.38 147 PRO A O 1
ATOM 1174 N N . ARG A 1 148 ? 8.637 -9.394 0.367 1.00 81.81 148 ARG A N 1
ATOM 1175 C CA . ARG A 1 148 ? 8.917 -10.669 -0.333 1.00 81.81 148 ARG A CA 1
ATOM 1176 C C . ARG A 1 148 ? 7.694 -11.313 -0.982 1.00 81.81 148 ARG A C 1
ATOM 1178 O O . ARG A 1 148 ? 7.829 -12.316 -1.667 1.00 81.81 148 ARG A O 1
ATOM 1185 N N . SER A 1 149 ? 6.508 -10.776 -0.717 1.00 84.50 149 SER A N 1
ATOM 1186 C CA . SER A 1 149 ? 5.236 -11.394 -1.109 1.00 84.50 149 SER A CA 1
ATOM 1187 C C . SER A 1 149 ? 4.429 -10.510 -2.051 1.00 84.50 149 SER A C 1
ATOM 1189 O O . SER A 1 149 ? 3.267 -10.799 -2.301 1.00 84.50 149 SER A O 1
ATOM 1191 N N . PHE A 1 150 ? 5.004 -9.409 -2.534 1.00 86.31 150 PHE A N 1
ATOM 1192 C CA . PHE A 1 150 ? 4.321 -8.475 -3.413 1.00 86.31 150 PHE A CA 1
ATOM 1193 C C . PHE A 1 150 ? 5.272 -7.909 -4.463 1.00 86.31 150 PHE A C 1
ATOM 1195 O O . PHE A 1 150 ? 6.217 -7.190 -4.138 1.00 86.31 150 PHE A O 1
ATOM 1202 N N . TYR A 1 151 ? 4.959 -8.163 -5.732 1.00 84.31 151 TYR A N 1
ATOM 1203 C CA . TYR A 1 151 ? 5.605 -7.500 -6.857 1.00 84.31 151 TYR A CA 1
ATOM 1204 C C . TYR A 1 151 ? 4.784 -6.295 -7.303 1.00 84.31 151 TYR A C 1
ATOM 1206 O O . TYR A 1 151 ? 3.705 -6.423 -7.891 1.00 84.31 151 TYR A O 1
ATOM 1214 N N . SER A 1 152 ? 5.321 -5.105 -7.042 1.00 88.31 152 SER A N 1
ATOM 1215 C CA . SER A 1 152 ? 4.733 -3.868 -7.543 1.00 88.31 152 SER A CA 1
ATOM 1216 C C . SER A 1 152 ? 4.999 -3.731 -9.040 1.00 88.31 152 SER A C 1
ATOM 1218 O O . SER A 1 152 ? 6.145 -3.560 -9.462 1.00 88.31 152 SER A O 1
ATOM 1220 N N . SER A 1 153 ? 3.926 -3.728 -9.835 1.00 87.06 153 SER A N 1
ATOM 1221 C CA . SER A 1 153 ? 4.013 -3.420 -11.264 1.00 87.06 153 SER A CA 1
ATOM 1222 C C . SER A 1 153 ? 4.583 -2.021 -11.490 1.00 87.06 153 SER A C 1
ATOM 1224 O O . SER A 1 153 ? 5.467 -1.834 -12.314 1.00 87.06 153 SER A O 1
ATOM 1226 N N . VAL A 1 154 ? 4.177 -1.030 -10.697 1.00 89.12 154 VAL A N 1
ATOM 1227 C CA . VAL A 1 154 ? 4.680 0.344 -10.848 1.00 89.12 154 VAL A CA 1
ATOM 1228 C C . VAL A 1 154 ? 6.203 0.410 -10.650 1.00 89.12 154 VAL A C 1
ATOM 1230 O O . VAL A 1 154 ? 6.905 0.962 -11.496 1.00 89.12 154 VAL A O 1
ATOM 1233 N N . LYS A 1 155 ? 6.737 -0.203 -9.583 1.00 90.12 155 LYS A N 1
ATOM 1234 C CA . LYS A 1 155 ? 8.180 -0.162 -9.272 1.00 90.12 155 LYS A CA 1
ATOM 1235 C C . LYS A 1 155 ? 9.028 -0.947 -10.274 1.00 90.12 155 LYS A C 1
ATOM 1237 O O . LYS A 1 155 ? 10.079 -0.461 -10.692 1.00 90.12 155 LYS A O 1
ATOM 1242 N N . ILE A 1 156 ? 8.577 -2.138 -10.672 1.00 90.00 156 ILE A N 1
ATOM 1243 C CA . ILE A 1 156 ? 9.281 -2.957 -11.669 1.00 90.00 156 ILE A CA 1
ATOM 1244 C C . ILE A 1 156 ? 9.236 -2.275 -13.044 1.00 90.00 156 ILE A C 1
ATOM 1246 O O . ILE A 1 156 ? 10.239 -2.283 -13.748 1.00 90.00 156 ILE A O 1
ATOM 1250 N N . GLY A 1 157 ? 8.137 -1.601 -13.402 1.00 88.56 157 GLY A N 1
ATOM 1251 C CA . GLY A 1 157 ? 8.016 -0.870 -14.667 1.00 88.56 157 GLY A CA 1
ATOM 1252 C C . GLY A 1 157 ? 8.987 0.295 -14.778 1.00 88.56 157 GLY A C 1
ATOM 1253 O O . GLY A 1 157 ? 9.650 0.451 -15.802 1.00 88.56 157 GLY A O 1
ATOM 1254 N N . VAL A 1 158 ? 9.119 1.079 -13.704 1.00 90.06 158 VAL A N 1
ATOM 1255 C CA . VAL A 1 158 ? 10.117 2.155 -13.626 1.00 90.06 158 VAL A CA 1
ATOM 1256 C C . VAL A 1 158 ? 11.527 1.577 -13.765 1.00 90.06 158 VAL A C 1
ATOM 1258 O O . VAL A 1 158 ? 12.301 2.057 -14.592 1.00 90.06 158 VAL A O 1
ATOM 1261 N N . GLY A 1 159 ? 11.845 0.509 -13.031 1.00 90.94 159 GLY A N 1
ATOM 1262 C CA . GLY A 1 159 ? 13.152 -0.145 -13.106 1.00 90.94 159 GLY A CA 1
ATOM 1263 C C . GLY A 1 159 ? 13.469 -0.715 -14.494 1.00 90.94 159 GLY A C 1
ATOM 1264 O O . GLY A 1 159 ? 14.544 -0.458 -15.035 1.00 90.94 159 GLY A O 1
ATOM 1265 N N . ALA A 1 160 ? 12.519 -1.416 -15.116 1.00 90.19 160 ALA A N 1
ATOM 1266 C CA . ALA A 1 160 ? 12.655 -1.977 -16.461 1.00 90.19 160 ALA A CA 1
ATOM 1267 C C . ALA A 1 160 ? 12.818 -0.888 -17.529 1.00 90.19 160 ALA A C 1
ATOM 1269 O O . ALA A 1 160 ? 13.656 -1.016 -18.425 1.00 90.19 160 ALA A O 1
ATOM 1270 N N . PHE A 1 161 ? 12.075 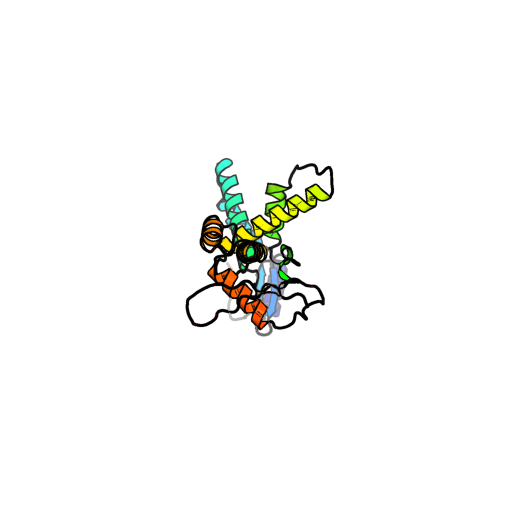0.214 -17.411 1.00 89.38 161 PHE A N 1
ATOM 1271 C CA . PHE A 1 161 ? 12.220 1.367 -18.295 1.00 89.38 161 PHE A CA 1
ATOM 1272 C C . PHE A 1 161 ? 13.612 1.996 -18.185 1.00 89.38 161 PHE A C 1
ATOM 1274 O O . PHE A 1 161 ? 14.260 2.253 -19.200 1.00 89.38 161 PHE A O 1
ATOM 1281 N N . LEU A 1 162 ? 14.099 2.210 -16.961 1.00 91.38 162 LEU A N 1
ATOM 1282 C CA . LEU A 1 162 ? 15.428 2.772 -16.719 1.00 91.38 162 LEU A CA 1
ATOM 1283 C C . LEU A 1 162 ? 16.535 1.850 -17.219 1.00 91.38 162 LEU A C 1
ATOM 1285 O O . LEU A 1 162 ? 17.493 2.324 -17.830 1.00 91.38 162 LEU A O 1
ATOM 1289 N N . TYR A 1 163 ? 16.377 0.542 -17.018 1.00 91.38 163 TYR A N 1
ATOM 1290 C CA . TYR A 1 163 ? 17.310 -0.450 -17.528 1.00 91.38 163 TYR A CA 1
ATOM 1291 C C . TYR A 1 163 ? 17.383 -0.412 -19.054 1.00 91.38 163 TYR A C 1
ATOM 1293 O O . TYR A 1 163 ? 18.474 -0.313 -19.610 1.00 91.38 163 TYR A O 1
ATOM 1301 N N . LYS A 1 164 ? 16.229 -0.397 -19.734 1.00 88.94 164 LYS A N 1
ATOM 1302 C CA . LYS A 1 164 ? 16.163 -0.356 -21.200 1.00 88.94 164 LYS A CA 1
ATOM 1303 C C . LYS A 1 164 ? 16.686 0.960 -21.781 1.00 88.94 164 LYS A C 1
ATOM 1305 O O . LYS A 1 164 ? 17.311 0.946 -22.834 1.00 88.94 164 LYS A O 1
ATOM 1310 N N . LYS A 1 165 ? 16.431 2.093 -21.116 1.00 92.12 165 LYS A N 1
ATOM 1311 C CA . LYS A 1 165 ? 16.794 3.426 -21.622 1.00 92.12 165 LYS A CA 1
ATOM 1312 C C . LYS A 1 165 ? 18.244 3.818 -21.339 1.00 92.12 165 LYS A C 1
ATOM 1314 O O . LYS A 1 165 ? 18.868 4.443 -22.188 1.00 92.12 165 LYS A O 1
ATOM 1319 N N . PHE A 1 166 ? 18.761 3.499 -20.154 1.00 90.56 166 PHE A N 1
ATOM 1320 C CA . PHE A 1 166 ? 20.071 3.976 -19.697 1.00 90.56 166 PHE A CA 1
ATOM 1321 C C . PHE A 1 166 ? 21.101 2.861 -19.500 1.00 90.56 166 PHE A C 1
ATOM 1323 O O . PHE A 1 166 ? 22.288 3.156 -19.402 1.00 90.56 166 PHE A O 1
ATOM 1330 N N . GLY A 1 167 ? 20.681 1.596 -19.386 1.00 86.69 167 GLY A N 1
ATOM 1331 C CA . GLY A 1 167 ? 21.588 0.460 -19.182 1.00 86.69 167 GLY A CA 1
ATOM 1332 C C . GLY A 1 167 ? 22.411 0.510 -17.886 1.00 86.69 167 GLY A C 1
ATOM 1333 O O . GLY A 1 167 ? 23.360 -0.258 -17.745 1.00 86.69 167 GLY A O 1
ATOM 1334 N N . SER A 1 168 ? 22.077 1.406 -16.947 1.00 89.56 168 SER A N 1
ATOM 1335 C CA . SER A 1 168 ? 22.867 1.664 -15.739 1.00 89.56 168 SER A CA 1
ATOM 1336 C C . SER A 1 168 ? 22.286 0.961 -14.517 1.00 89.56 168 SER A C 1
ATOM 1338 O O . SER A 1 168 ? 21.180 1.272 -14.071 1.00 89.56 168 SER A O 1
ATOM 1340 N N . LYS A 1 169 ? 23.077 0.053 -13.934 1.00 93.19 169 LYS A N 1
ATOM 1341 C CA . LYS A 1 169 ? 22.768 -0.593 -12.653 1.00 93.19 169 LYS A CA 1
ATOM 1342 C C . LYS A 1 169 ? 22.742 0.419 -11.503 1.00 93.19 169 LYS A C 1
ATOM 1344 O O . LYS A 1 169 ? 21.798 0.425 -10.724 1.00 93.19 169 LYS A O 1
ATOM 1349 N N . THR A 1 170 ? 23.728 1.317 -11.442 1.00 94.06 170 THR A N 1
ATOM 1350 C CA . THR A 1 170 ? 23.862 2.306 -10.360 1.00 94.06 170 THR A CA 1
ATOM 1351 C C . THR A 1 170 ? 22.629 3.195 -10.240 1.00 94.06 170 THR A C 1
ATOM 1353 O O . THR A 1 170 ? 22.160 3.451 -9.137 1.00 94.06 170 THR A O 1
ATOM 1356 N N . LEU A 1 171 ? 22.064 3.634 -11.369 1.00 93.19 171 LEU A N 1
ATOM 1357 C CA . LEU A 1 171 ? 20.859 4.466 -11.369 1.00 93.19 171 LEU A CA 1
ATOM 1358 C C . LEU A 1 171 ? 19.652 3.727 -10.773 1.00 93.19 171 LEU A C 1
ATOM 1360 O O . LEU A 1 171 ? 18.892 4.303 -9.996 1.00 93.19 171 LEU A O 1
ATOM 1364 N N . ILE A 1 172 ? 19.489 2.453 -11.128 1.00 94.19 172 ILE A N 1
ATOM 1365 C CA . ILE A 1 172 ? 18.404 1.611 -10.617 1.00 94.19 172 ILE A CA 1
ATOM 1366 C C . ILE A 1 172 ? 18.596 1.359 -9.123 1.00 94.19 172 ILE A C 1
ATOM 1368 O O . ILE A 1 172 ? 17.641 1.502 -8.366 1.00 94.19 172 ILE A O 1
ATOM 1372 N N . ASP A 1 173 ? 19.819 1.064 -8.683 1.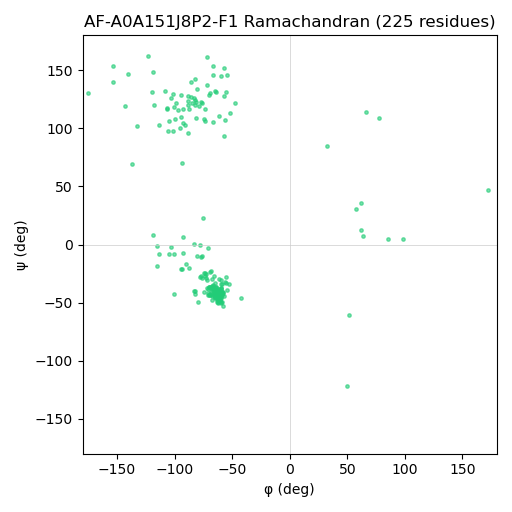00 94.06 173 ASP A N 1
ATOM 1373 C CA . ASP A 1 173 ? 20.124 0.823 -7.271 1.00 94.06 173 ASP A CA 1
ATOM 1374 C C . ASP A 1 173 ? 19.896 2.082 -6.411 1.00 94.06 173 ASP A C 1
ATOM 1376 O O . ASP A 1 173 ? 19.321 1.983 -5.327 1.00 94.06 173 ASP A O 1
ATOM 1380 N N . VAL A 1 174 ? 20.243 3.276 -6.911 1.00 95.12 174 VAL A N 1
ATOM 1381 C CA . VAL A 1 174 ? 19.944 4.557 -6.238 1.00 95.12 174 VAL A CA 1
ATOM 1382 C C . VAL A 1 174 ? 18.436 4.793 -6.133 1.00 95.12 174 VAL A C 1
ATOM 1384 O O . VAL A 1 174 ? 17.929 5.173 -5.083 1.00 95.12 174 VAL A O 1
ATOM 1387 N N . LEU A 1 175 ? 17.672 4.551 -7.197 1.00 92.75 175 LEU A N 1
ATOM 1388 C CA . LEU A 1 175 ? 16.218 4.739 -7.142 1.00 92.75 175 LEU A CA 1
ATOM 1389 C C . LEU A 1 175 ? 15.514 3.654 -6.323 1.00 92.75 175 LEU A C 1
ATOM 1391 O O . LEU A 1 175 ? 14.469 3.914 -5.721 1.00 92.75 175 LEU A O 1
ATOM 1395 N N . SER A 1 176 ? 16.085 2.453 -6.271 1.00 93.38 176 SER A N 1
ATOM 1396 C CA . SER A 1 176 ? 15.626 1.369 -5.409 1.00 93.38 176 SER A CA 1
ATOM 1397 C C . SER A 1 176 ? 15.878 1.692 -3.938 1.00 93.38 176 SER A C 1
ATOM 1399 O O . SER A 1 176 ? 14.997 1.434 -3.120 1.00 93.38 176 SER A O 1
ATOM 1401 N N . SER A 1 177 ? 17.024 2.286 -3.586 1.00 91.31 177 SER A N 1
ATOM 1402 C CA . SER A 1 177 ? 17.320 2.684 -2.201 1.00 91.31 177 SER A CA 1
ATOM 1403 C C . SER A 1 177 ? 16.421 3.824 -1.713 1.00 91.31 177 SER A C 1
ATOM 1405 O O . SER A 1 177 ? 16.060 3.861 -0.541 1.00 91.31 177 SER A O 1
ATOM 1407 N N . LEU A 1 178 ? 15.969 4.692 -2.624 1.00 91.25 178 LEU A N 1
ATOM 1408 C CA . LEU A 1 178 ? 14.946 5.708 -2.354 1.00 91.25 178 LEU A CA 1
ATOM 1409 C C . LEU A 1 178 ? 13.510 5.145 -2.312 1.00 91.25 178 LEU A C 1
ATOM 1411 O O . LEU A 1 178 ? 12.583 5.852 -1.924 1.00 91.25 178 LEU A O 1
ATOM 1415 N N . GLY A 1 179 ? 13.302 3.889 -2.720 1.00 88.44 179 GLY A N 1
ATOM 1416 C CA . GLY A 1 179 ? 11.998 3.220 -2.717 1.00 88.44 179 GLY A CA 1
ATOM 1417 C C . GLY A 1 179 ? 11.121 3.465 -3.952 1.00 88.44 179 GLY A C 1
ATOM 1418 O O . GLY A 1 179 ? 9.996 2.963 -3.993 1.00 88.44 179 GLY A O 1
ATOM 1419 N N . PHE A 1 180 ? 11.619 4.178 -4.968 1.00 89.19 180 PHE A N 1
ATOM 1420 C CA . PHE A 1 180 ? 10.872 4.525 -6.188 1.00 89.19 180 PHE A CA 1
ATOM 1421 C C . PHE A 1 180 ? 11.006 3.502 -7.326 1.00 89.19 180 PHE A C 1
ATOM 1423 O O . PHE A 1 180 ? 10.193 3.507 -8.248 1.00 89.19 180 PHE A O 1
ATOM 1430 N N . SER A 1 181 ? 12.003 2.619 -7.265 1.00 92.00 181 SER A N 1
ATOM 1431 C CA . SER A 1 181 ? 12.226 1.543 -8.240 1.00 92.00 181 SER A CA 1
ATOM 1432 C C . SER A 1 181 ? 12.246 0.173 -7.559 1.00 92.00 181 SER A C 1
ATOM 1434 O O . SER A 1 181 ? 12.403 0.071 -6.340 1.00 92.00 181 SER A O 1
ATOM 1436 N N . ALA A 1 182 ? 12.065 -0.883 -8.351 1.00 90.12 182 ALA A N 1
ATOM 1437 C CA . ALA A 1 182 ? 12.457 -2.234 -7.965 1.00 90.12 182 ALA A CA 1
ATOM 1438 C C . ALA A 1 182 ? 13.986 -2.373 -7.990 1.00 90.12 182 ALA A C 1
ATOM 1440 O O . ALA A 1 182 ? 14.679 -1.567 -8.626 1.00 90.12 182 ALA A O 1
ATOM 1441 N N . SER A 1 183 ? 14.495 -3.401 -7.314 1.00 91.81 183 SER A N 1
ATOM 1442 C CA . SER A 1 183 ? 15.925 -3.703 -7.310 1.00 91.81 183 SER A CA 1
ATOM 1443 C C . SER A 1 183 ? 16.400 -4.140 -8.695 1.00 91.81 183 SER A C 1
ATOM 1445 O O . SER A 1 183 ? 15.636 -4.701 -9.484 1.00 91.81 183 SER A O 1
ATOM 1447 N N . TYR A 1 184 ? 17.685 -3.935 -8.993 1.00 91.75 184 TYR A N 1
ATOM 1448 C CA . TYR A 1 184 ? 18.261 -4.371 -10.266 1.00 91.75 184 TYR A CA 1
ATOM 1449 C C . TYR A 1 184 ? 18.033 -5.870 -10.535 1.00 91.75 184 TYR A C 1
ATOM 1451 O O . TYR A 1 184 ? 17.704 -6.25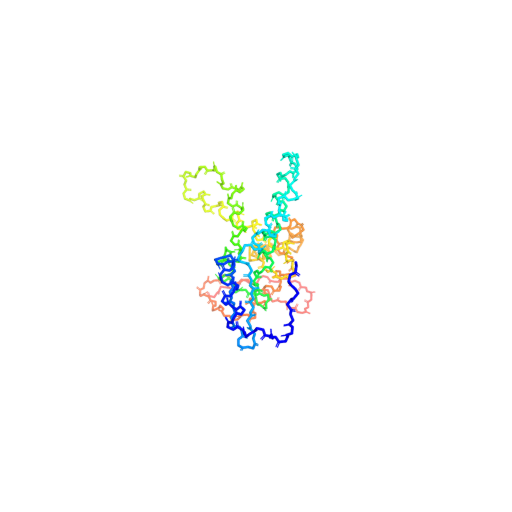9 -11.654 1.00 91.75 184 TYR A O 1
ATOM 1459 N N . CYS A 1 185 ? 18.139 -6.708 -9.499 1.00 90.00 185 CYS A N 1
ATOM 1460 C CA . CYS A 1 185 ? 17.901 -8.147 -9.605 1.00 90.00 185 CYS A CA 1
ATOM 1461 C C . CYS A 1 185 ? 16.451 -8.480 -9.985 1.00 90.00 185 CYS A C 1
ATOM 1463 O O . CYS A 1 185 ? 16.236 -9.324 -10.849 1.00 90.00 185 CYS A O 1
ATOM 1465 N N . GLU A 1 186 ? 15.463 -7.807 -9.390 1.00 89.00 186 GLU A N 1
ATOM 1466 C CA . GLU A 1 186 ? 14.048 -7.996 -9.746 1.00 89.00 186 GLU A CA 1
ATOM 1467 C C . GLU A 1 186 ? 13.752 -7.539 -11.175 1.00 89.00 186 GLU A C 1
ATOM 1469 O O . GLU A 1 186 ? 12.990 -8.187 -11.886 1.00 89.00 186 GLU A O 1
ATOM 1474 N N . VAL A 1 187 ? 14.380 -6.447 -11.621 1.00 90.31 187 VAL A N 1
ATOM 1475 C CA . VAL A 1 187 ? 14.241 -5.952 -12.997 1.00 90.31 187 VAL A CA 1
ATOM 1476 C C . VAL A 1 187 ? 14.819 -6.948 -14.005 1.00 90.31 187 VAL A C 1
ATOM 1478 O O . VAL A 1 187 ? 14.207 -7.193 -15.044 1.00 90.31 187 VAL A O 1
ATOM 1481 N N . LEU A 1 188 ? 15.968 -7.557 -13.699 1.00 89.88 188 LEU A N 1
ATOM 1482 C CA . LEU A 1 188 ? 16.538 -8.619 -14.528 1.00 89.88 188 LEU A CA 1
ATOM 1483 C C . LEU A 1 188 ? 15.682 -9.888 -14.515 1.00 89.88 188 LEU A C 1
ATOM 1485 O O . LEU A 1 188 ? 15.461 -10.474 -15.571 1.00 89.88 188 LEU A O 1
ATOM 1489 N N . ALA A 1 189 ? 15.177 -10.299 -13.349 1.00 88.75 189 ALA A N 1
ATOM 1490 C CA . ALA A 1 189 ? 14.283 -11.450 -13.229 1.00 88.75 189 ALA A CA 1
ATOM 1491 C C . ALA A 1 189 ? 13.009 -11.251 -14.062 1.00 88.75 189 ALA A C 1
ATOM 1493 O O . ALA A 1 189 ? 12.606 -12.145 -14.806 1.00 88.75 189 ALA A O 1
ATOM 1494 N N . TYR A 1 190 ? 12.437 -10.047 -14.012 1.00 87.94 190 TYR A N 1
ATOM 1495 C CA . TYR A 1 190 ? 11.330 -9.642 -14.867 1.00 87.94 190 TYR A CA 1
ATOM 1496 C C . TYR A 1 190 ? 11.697 -9.713 -16.357 1.00 87.94 190 TYR A C 1
ATOM 1498 O O . TYR A 1 190 ? 10.984 -10.343 -17.136 1.00 87.94 190 TYR A O 1
ATOM 1506 N N . GLY A 1 191 ? 12.833 -9.130 -16.757 1.00 86.62 191 GLY A N 1
ATOM 1507 C CA . GLY A 1 191 ? 13.307 -9.172 -18.143 1.00 86.62 191 GLY A CA 1
ATOM 1508 C C . GLY A 1 191 ? 13.481 -10.602 -18.662 1.00 86.62 191 GLY A C 1
ATOM 1509 O O . GLY A 1 191 ? 12.999 -10.927 -19.747 1.00 86.62 191 GLY A O 1
ATOM 1510 N N . ASN A 1 192 ? 14.080 -11.479 -17.855 1.00 85.62 192 ASN A N 1
ATOM 1511 C CA . ASN A 1 192 ? 14.203 -12.901 -18.162 1.00 85.62 192 ASN A CA 1
ATOM 1512 C C . ASN A 1 192 ? 12.827 -13.559 -18.293 1.00 85.62 192 ASN A C 1
ATOM 1514 O O . ASN A 1 192 ? 12.601 -14.289 -19.254 1.00 85.62 192 ASN A O 1
ATOM 1518 N N . SER A 1 193 ? 11.889 -13.275 -17.389 1.00 83.50 193 SER A N 1
ATOM 1519 C CA . SER A 1 193 ? 10.524 -13.798 -17.477 1.00 83.50 193 SER A CA 1
ATOM 1520 C C . SER A 1 193 ? 9.824 -13.372 -18.767 1.00 83.50 193 SER A C 1
ATOM 1522 O O . SER A 1 193 ? 9.114 -14.181 -19.353 1.00 83.50 193 SER A O 1
ATOM 1524 N N . CYS A 1 194 ? 10.034 -12.144 -19.250 1.00 80.25 194 CYS A N 1
ATOM 1525 C CA . CYS A 1 194 ? 9.470 -11.697 -20.525 1.00 80.25 194 CYS A CA 1
ATOM 1526 C C . CYS A 1 194 ? 10.062 -12.439 -21.730 1.00 80.25 194 CYS A C 1
ATOM 1528 O O . CYS A 1 194 ? 9.337 -12.709 -22.682 1.00 80.25 194 CYS A O 1
ATOM 1530 N N . ILE A 1 195 ? 11.355 -12.781 -21.692 1.00 80.88 195 ILE A N 1
ATOM 1531 C CA . ILE A 1 195 ? 12.014 -13.565 -22.748 1.00 80.88 195 ILE A CA 1
ATOM 1532 C C . ILE A 1 195 ? 11.467 -15.001 -22.763 1.00 80.88 195 ILE A C 1
ATOM 1534 O O . ILE A 1 195 ? 11.129 -15.520 -23.823 1.00 80.88 195 ILE A O 1
ATOM 1538 N N . HIS A 1 196 ? 11.326 -15.621 -21.587 1.00 73.81 196 HIS A N 1
ATOM 1539 C CA . HIS A 1 196 ? 10.825 -16.995 -21.452 1.00 73.81 196 HIS A CA 1
ATOM 1540 C C . HIS A 1 196 ? 9.313 -17.114 -21.694 1.00 73.81 196 HIS A C 1
ATOM 1542 O O . HIS A 1 196 ? 8.850 -18.174 -22.102 1.00 73.81 196 HIS A O 1
ATOM 1548 N N . ALA A 1 197 ? 8.545 -16.038 -21.493 1.00 64.00 197 ALA A N 1
ATOM 1549 C CA . ALA A 1 197 ? 7.116 -15.982 -21.808 1.00 64.00 197 ALA A CA 1
ATOM 1550 C C . ALA A 1 197 ? 6.814 -15.958 -23.321 1.00 64.00 197 ALA A C 1
ATOM 1552 O O . ALA A 1 197 ? 5.643 -15.957 -23.685 1.00 64.00 197 ALA A O 1
ATOM 1553 N N . GLY A 1 198 ? 7.850 -15.931 -24.176 1.00 54.78 198 GLY A N 1
ATOM 1554 C CA . GLY A 1 198 ? 7.834 -16.337 -25.584 1.00 54.78 198 GLY A CA 1
ATOM 1555 C C . GLY A 1 198 ? 6.523 -16.115 -26.336 1.00 54.78 198 GLY A C 1
ATOM 1556 O O . GLY A 1 198 ? 5.738 -17.046 -26.495 1.00 54.78 198 GLY A O 1
ATOM 1557 N N . GLY A 1 199 ? 6.314 -14.904 -26.858 1.00 52.41 199 GLY A N 1
ATOM 1558 C CA . GLY A 1 199 ? 5.171 -14.654 -27.732 1.00 52.41 199 GLY A CA 1
ATOM 1559 C C . GLY A 1 199 ? 4.929 -13.205 -28.129 1.00 52.41 199 GLY A C 1
ATOM 1560 O O . GLY A 1 199 ? 3.789 -12.763 -28.084 1.00 52.41 199 GLY A O 1
ATOM 1561 N N . SER A 1 200 ? 5.947 -12.454 -28.548 1.00 47.44 200 SER A N 1
ATOM 1562 C CA . SER A 1 200 ? 5.702 -11.278 -29.388 1.00 47.44 200 SER A CA 1
ATOM 1563 C C . SER A 1 200 ? 6.291 -11.542 -30.763 1.00 47.44 200 SER A C 1
ATOM 1565 O O . SER A 1 200 ? 7.502 -11.496 -30.972 1.00 47.44 200 SER A O 1
ATOM 1567 N N . ALA A 1 201 ? 5.403 -11.859 -31.711 1.00 51.38 201 ALA A N 1
ATOM 1568 C CA . ALA A 1 201 ? 5.706 -11.694 -33.121 1.00 51.38 201 ALA A CA 1
ATOM 1569 C C . ALA A 1 201 ? 6.309 -10.296 -33.284 1.00 51.38 201 ALA A C 1
ATOM 1571 O O . ALA A 1 201 ? 5.694 -9.307 -32.877 1.00 51.38 201 ALA A O 1
ATOM 1572 N N . ILE A 1 202 ? 7.531 -10.223 -33.811 1.00 48.84 202 ILE A N 1
ATOM 1573 C CA . ILE A 1 202 ? 8.147 -8.953 -34.182 1.00 48.84 202 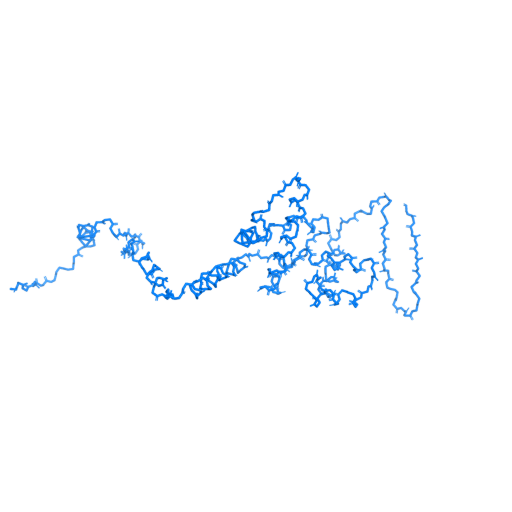ILE A CA 1
ATOM 1574 C C . ILE A 1 202 ? 7.160 -8.298 -35.149 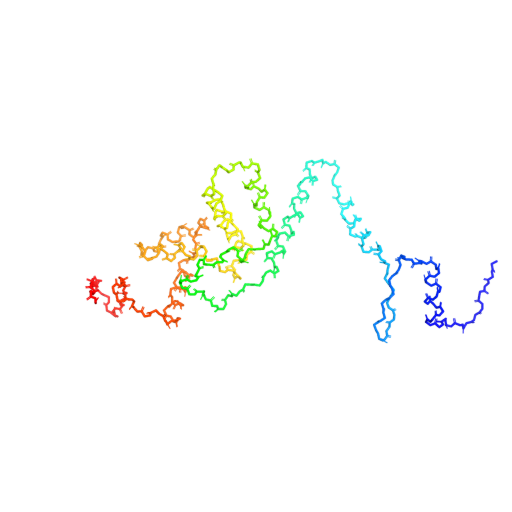1.00 48.84 202 ILE A C 1
ATOM 1576 O O . ILE A 1 202 ? 6.967 -8.781 -36.266 1.00 48.84 202 ILE A O 1
ATOM 1580 N N . LEU A 1 203 ? 6.461 -7.253 -34.698 1.00 50.06 203 LEU A N 1
ATOM 1581 C CA . LEU A 1 203 ? 5.618 -6.464 -35.587 1.00 50.06 203 LEU A CA 1
ATOM 1582 C C . LEU A 1 203 ? 6.532 -5.952 -36.702 1.00 50.06 203 LEU A C 1
ATOM 1584 O O . LEU A 1 203 ? 7.587 -5.385 -36.410 1.00 50.06 203 LEU A O 1
ATOM 1588 N N . LYS A 1 204 ? 6.155 -6.173 -37.967 1.00 33.28 204 LYS A N 1
ATOM 1589 C CA . LYS A 1 204 ? 6.884 -5.632 -39.124 1.00 33.28 204 LYS A CA 1
ATOM 1590 C C . LYS A 1 204 ? 7.064 -4.120 -38.913 1.00 33.28 204 LYS A C 1
ATOM 1592 O O . LYS A 1 204 ? 6.073 -3.396 -38.865 1.00 33.28 204 LYS A O 1
ATOM 1597 N N . GLY A 1 205 ? 8.309 -3.674 -38.722 1.00 47.56 205 GLY A N 1
ATOM 1598 C CA . GLY A 1 205 ? 8.666 -2.280 -38.423 1.00 47.56 205 GLY A CA 1
ATOM 1599 C C . GLY A 1 205 ? 8.913 -1.920 -36.946 1.00 47.56 205 GLY A C 1
ATOM 1600 O O . GLY A 1 205 ? 9.127 -0.746 -36.647 1.00 47.56 205 GLY A O 1
ATOM 1601 N N . ALA A 1 206 ? 8.902 -2.868 -36.001 1.00 38.25 206 ALA A N 1
ATOM 1602 C CA . ALA A 1 206 ? 9.237 -2.584 -34.603 1.00 38.25 206 ALA A CA 1
ATOM 1603 C C . ALA A 1 206 ? 10.756 -2.600 -34.351 1.00 38.25 206 ALA A C 1
ATOM 1605 O O . ALA A 1 206 ? 11.435 -3.592 -34.601 1.00 38.25 206 ALA A O 1
ATOM 1606 N N . PHE A 1 207 ? 11.280 -1.513 -33.775 1.00 37.59 207 PHE A N 1
ATOM 1607 C CA . PHE A 1 207 ? 12.665 -1.433 -33.304 1.00 37.59 207 PHE A CA 1
ATOM 1608 C C . PHE A 1 207 ? 12.887 -2.377 -32.113 1.00 37.59 207 PHE A C 1
ATOM 1610 O O . PHE A 1 207 ? 12.482 -2.080 -30.984 1.00 37.59 207 PHE A O 1
ATOM 1617 N N . SER A 1 208 ? 13.571 -3.497 -32.339 1.00 45.97 208 SER A N 1
ATOM 1618 C CA . SER A 1 208 ? 14.069 -4.362 -31.268 1.00 45.97 208 SER A CA 1
ATOM 1619 C C . SER A 1 208 ? 15.582 -4.228 -31.127 1.00 45.97 208 SER A C 1
ATOM 1621 O O . SER A 1 208 ? 16.335 -4.580 -32.029 1.00 45.97 208 SER A O 1
ATOM 1623 N N . THR A 1 209 ? 16.039 -3.755 -29.968 1.00 40.41 209 THR A N 1
ATOM 1624 C CA . THR A 1 209 ? 17.453 -3.806 -29.583 1.00 40.41 209 THR A CA 1
ATOM 1625 C C . THR A 1 209 ? 17.702 -5.137 -28.880 1.00 40.41 209 THR A C 1
ATOM 1627 O O . THR A 1 209 ? 17.408 -5.275 -27.692 1.00 40.41 209 THR A O 1
ATOM 1630 N N . SER A 1 210 ? 18.191 -6.145 -29.600 1.00 40.41 210 SER A N 1
ATOM 1631 C CA . SER A 1 210 ? 18.638 -7.400 -28.988 1.00 40.41 210 SER A CA 1
ATOM 1632 C C . SER A 1 210 ? 20.109 -7.294 -28.600 1.00 40.41 210 SER A C 1
ATOM 1634 O O . SER A 1 210 ? 20.953 -6.960 -29.427 1.00 40.41 210 SER A O 1
ATOM 1636 N N . ARG A 1 211 ? 20.427 -7.603 -27.341 1.00 35.19 211 ARG A N 1
ATOM 1637 C CA . ARG A 1 211 ? 21.801 -7.695 -26.840 1.00 35.19 211 ARG A CA 1
ATOM 1638 C C . ARG A 1 211 ? 22.222 -9.162 -26.906 1.00 35.19 211 ARG A C 1
ATOM 1640 O O . ARG A 1 211 ? 21.814 -9.937 -26.049 1.00 35.19 211 ARG A O 1
ATOM 1647 N N . GLN A 1 212 ? 22.989 -9.554 -27.920 1.00 36.81 212 GLN A N 1
ATOM 1648 C CA . GLN A 1 212 ? 23.667 -10.852 -27.900 1.00 36.81 212 GLN A CA 1
ATOM 1649 C C . GLN A 1 212 ? 24.989 -10.692 -27.145 1.00 36.81 212 GLN A C 1
ATOM 1651 O O . GLN A 1 212 ? 25.810 -9.846 -27.495 1.00 36.81 212 GLN A O 1
ATOM 1656 N N . SER A 1 213 ? 25.175 -11.455 -26.068 1.00 34.75 213 SER A N 1
ATOM 1657 C CA . SER A 1 213 ? 26.474 -11.584 -25.409 1.00 34.75 213 SER A CA 1
ATOM 1658 C C . SER A 1 213 ? 27.298 -12.611 -26.176 1.00 34.75 213 SER A C 1
ATOM 1660 O O . SER A 1 213 ? 26.987 -13.799 -26.130 1.00 34.75 213 SER A O 1
ATOM 1662 N N . THR A 1 214 ? 28.332 -12.171 -26.887 1.00 37.62 214 THR A N 1
ATOM 1663 C CA . THR A 1 214 ? 29.372 -13.075 -27.378 1.00 37.62 214 THR A CA 1
ATOM 1664 C C . THR A 1 214 ? 30.359 -13.358 -26.248 1.00 37.62 214 THR A C 1
ATOM 1666 O O . THR A 1 214 ? 30.788 -12.455 -25.529 1.00 37.62 214 THR A O 1
ATOM 1669 N N . ASP A 1 215 ? 30.693 -14.635 -26.078 1.00 40.47 215 ASP A N 1
ATOM 1670 C CA . ASP A 1 215 ? 31.414 -15.204 -24.928 1.00 40.47 215 ASP A CA 1
ATOM 1671 C C . ASP A 1 215 ? 32.927 -14.903 -24.914 1.00 40.47 215 ASP A C 1
ATOM 1673 O O . ASP A 1 215 ? 33.737 -15.588 -24.296 1.00 40.47 215 ASP A O 1
ATOM 1677 N N . THR A 1 216 ? 33.350 -13.850 -25.603 1.00 40.69 216 THR A N 1
ATOM 1678 C CA . THR A 1 216 ? 34.747 -13.426 -25.659 1.00 40.69 216 THR A CA 1
ATOM 1679 C C . THR A 1 216 ? 34.790 -11.934 -25.419 1.00 40.69 216 THR A C 1
ATOM 1681 O O . THR A 1 216 ? 34.452 -11.140 -26.294 1.00 40.69 216 THR A O 1
ATOM 1684 N N . GLY A 1 217 ? 35.164 -11.550 -24.198 1.00 45.84 217 GLY A N 1
ATOM 1685 C CA . GLY A 1 217 ? 35.194 -10.165 -23.754 1.00 45.84 217 GLY A CA 1
ATOM 1686 C C . GLY A 1 217 ? 36.078 -9.282 -24.630 1.00 45.84 217 GLY A C 1
ATOM 1687 O O . GLY A 1 217 ? 37.274 -9.175 -24.373 1.00 45.84 217 GLY A O 1
ATOM 1688 N N . ARG A 1 218 ? 35.476 -8.626 -25.630 1.00 36.47 218 ARG A N 1
ATOM 1689 C CA . ARG A 1 218 ? 35.900 -7.353 -26.233 1.00 36.47 218 ARG A CA 1
ATOM 1690 C C . ARG A 1 218 ? 34.883 -6.877 -27.282 1.00 36.47 218 ARG A C 1
ATOM 1692 O O . ARG A 1 218 ? 34.531 -7.615 -28.187 1.00 36.47 218 ARG A O 1
ATOM 1699 N N . PHE A 1 219 ? 34.511 -5.601 -27.142 1.00 36.84 219 PHE A N 1
ATOM 1700 C CA . PHE A 1 219 ? 33.722 -4.744 -28.040 1.00 36.84 219 PHE A CA 1
ATOM 1701 C C . PHE A 1 219 ? 32.239 -5.092 -28.271 1.00 36.84 219 PHE A C 1
ATOM 1703 O O . PHE A 1 219 ? 31.870 -6.072 -28.902 1.00 36.84 219 PHE A O 1
ATOM 1710 N N . THR A 1 220 ? 31.371 -4.189 -27.798 1.00 36.81 220 THR A N 1
ATOM 1711 C CA . THR A 1 220 ? 29.957 -4.095 -28.177 1.00 36.81 220 THR A CA 1
ATOM 1712 C C . THR A 1 220 ? 29.851 -3.515 -29.585 1.00 36.81 220 THR A C 1
ATOM 1714 O O . THR A 1 220 ? 30.063 -2.314 -29.769 1.00 36.81 220 THR A O 1
ATOM 1717 N N . GLN A 1 221 ? 29.523 -4.346 -30.569 1.00 33.16 221 GLN A N 1
ATOM 1718 C CA . GLN A 1 221 ? 29.120 -3.883 -31.893 1.00 33.16 221 GLN A CA 1
ATOM 1719 C C . GLN A 1 221 ? 27.613 -3.598 -31.880 1.00 33.16 221 GLN A C 1
ATOM 1721 O O . GLN A 1 221 ? 26.815 -4.424 -31.437 1.00 33.16 221 GLN A O 1
ATOM 1726 N N . TRP A 1 222 ? 27.233 -2.395 -32.310 1.00 33.44 222 TRP A N 1
ATOM 1727 C CA . TRP A 1 222 ? 25.839 -1.994 -32.478 1.00 33.44 222 TRP A CA 1
ATOM 1728 C C . TRP A 1 222 ? 25.424 -2.327 -33.908 1.00 33.44 222 TRP A C 1
ATOM 1730 O O . TRP A 1 222 ? 25.789 -1.601 -34.827 1.00 33.44 222 TRP A O 1
ATOM 1740 N N . GLU A 1 223 ? 24.678 -3.410 -34.109 1.00 30.94 223 GLU A N 1
ATOM 1741 C CA . GLU A 1 223 ? 24.030 -3.654 -35.399 1.00 30.94 223 GLU A CA 1
ATOM 1742 C C . GLU A 1 223 ? 22.568 -3.220 -35.335 1.00 30.94 223 GLU A C 1
ATOM 1744 O O . GLU A 1 223 ? 21.786 -3.670 -34.495 1.00 30.94 223 GLU A O 1
ATOM 1749 N N . VAL A 1 224 ? 22.219 -2.293 -36.226 1.00 31.31 224 VAL A N 1
ATOM 1750 C CA . VAL A 1 224 ? 20.845 -1.879 -36.497 1.00 31.31 224 VAL A CA 1
ATOM 1751 C C . VAL A 1 224 ? 20.360 -2.734 -37.658 1.00 31.31 224 VAL A C 1
ATOM 1753 O O . VAL A 1 224 ? 20.740 -2.491 -38.800 1.00 31.31 224 VAL A O 1
ATOM 1756 N N . TYR A 1 225 ? 19.525 -3.729 -37.375 1.00 34.12 225 TYR A N 1
ATOM 1757 C CA . TYR A 1 225 ? 18.792 -4.428 -38.425 1.00 34.12 225 TYR A CA 1
ATOM 1758 C C . TYR A 1 225 ? 17.475 -3.706 -38.677 1.00 34.12 225 TYR A C 1
ATOM 1760 O O . TYR A 1 225 ? 16.641 -3.565 -37.782 1.00 34.12 225 TYR A O 1
ATOM 1768 N N . ILE A 1 226 ? 17.308 -3.249 -39.914 1.00 27.66 226 ILE A N 1
ATOM 1769 C CA . ILE A 1 226 ? 16.013 -2.880 -40.474 1.00 27.66 226 ILE A CA 1
ATOM 1770 C C . ILE A 1 226 ? 15.506 -4.141 -41.179 1.00 27.66 226 ILE A C 1
ATOM 1772 O O . ILE A 1 226 ? 16.164 -4.620 -42.101 1.00 27.66 226 ILE A O 1
ATOM 1776 N N . ALA A 1 227 ? 14.388 -4.693 -40.708 1.00 40.19 227 ALA A N 1
ATOM 1777 C CA . ALA A 1 227 ? 13.639 -5.742 -41.401 1.00 40.19 227 ALA A CA 1
ATOM 1778 C C . ALA A 1 227 ? 12.427 -5.135 -42.112 1.00 40.19 227 ALA A C 1
ATOM 1780 O O . ALA A 1 227 ? 11.752 -4.286 -41.481 1.00 40.19 227 ALA A O 1
#